Protein AF-A0A821IYL9-F1 (afdb_monomer)

Structure (mmCIF, N/CA/C/O backbone):
data_AF-A0A821IYL9-F1
#
_entry.id   AF-A0A821IYL9-F1
#
loop_
_atom_site.group_PDB
_atom_site.id
_atom_site.type_symbol
_atom_site.label_atom_id
_atom_site.label_alt_id
_atom_site.label_comp_id
_atom_site.label_asym_id
_atom_site.label_entity_id
_atom_site.label_seq_id
_atom_site.pdbx_PDB_ins_code
_atom_site.Cartn_x
_atom_site.Cartn_y
_atom_site.Cartn_z
_atom_site.occupancy
_atom_site.B_iso_or_equiv
_atom_site.auth_seq_id
_atom_site.auth_comp_id
_atom_site.auth_asym_id
_atom_site.auth_atom_id
_atom_site.pdbx_PDB_model_num
ATOM 1 N N . ILE A 1 1 ? 12.018 7.373 -19.860 1.00 81.75 1 ILE A N 1
ATOM 2 C CA . ILE A 1 1 ? 11.315 6.307 -20.616 1.00 81.75 1 ILE A CA 1
ATOM 3 C C . ILE A 1 1 ? 12.369 5.269 -20.957 1.00 81.75 1 ILE A C 1
ATOM 5 O O . ILE A 1 1 ? 13.463 5.666 -21.332 1.00 81.75 1 ILE A O 1
ATOM 9 N N . TYR A 1 2 ? 12.070 3.994 -20.755 1.00 90.81 2 TYR A N 1
ATOM 10 C CA . TYR A 1 2 ? 12.995 2.873 -20.903 1.00 90.81 2 TYR A CA 1
ATOM 11 C C . TYR A 1 2 ? 12.570 2.035 -22.106 1.00 90.81 2 TYR A C 1
ATOM 13 O O . TYR A 1 2 ? 11.374 1.899 -22.362 1.00 90.81 2 TYR A O 1
ATOM 21 N N . SER A 1 3 ? 13.509 1.471 -22.853 1.00 92.81 3 SER A N 1
ATOM 22 C CA . SER A 1 3 ? 13.198 0.446 -23.853 1.00 92.81 3 SER A CA 1
ATOM 23 C C . SER A 1 3 ? 12.795 -0.853 -23.146 1.00 92.81 3 SER A C 1
ATOM 25 O O . SER A 1 3 ? 13.328 -1.165 -22.081 1.00 92.81 3 SER A O 1
ATOM 27 N N . THR A 1 4 ? 11.870 -1.637 -23.707 1.00 92.50 4 THR A N 1
ATOM 28 C CA . THR A 1 4 ? 11.360 -2.869 -23.057 1.00 92.50 4 THR A CA 1
ATOM 29 C C . THR A 1 4 ? 12.390 -3.982 -22.860 1.00 92.50 4 THR A C 1
ATOM 31 O O . THR A 1 4 ? 12.108 -4.927 -22.133 1.00 92.50 4 THR A O 1
ATOM 34 N N . ASN A 1 5 ? 13.586 -3.870 -23.442 1.00 92.44 5 ASN A N 1
ATOM 35 C CA . ASN A 1 5 ? 14.722 -4.757 -23.168 1.00 92.44 5 ASN A CA 1
ATOM 36 C C . ASN A 1 5 ? 15.575 -4.322 -21.958 1.00 92.44 5 ASN A C 1
ATOM 38 O O . ASN A 1 5 ? 16.575 -4.971 -21.664 1.00 92.44 5 ASN A O 1
ATOM 42 N N . SER A 1 6 ? 15.226 -3.226 -21.279 1.00 91.00 6 SER A N 1
ATOM 43 C CA . SER A 1 6 ? 15.941 -2.774 -20.080 1.00 91.00 6 SER A CA 1
ATOM 44 C C . SER A 1 6 ? 15.751 -3.754 -18.918 1.00 91.00 6 SER A C 1
ATOM 46 O O . SER A 1 6 ? 14.647 -4.254 -18.702 1.00 91.00 6 SER A O 1
ATOM 48 N N . ASP A 1 7 ? 16.795 -3.954 -18.109 1.00 91.31 7 ASP A N 1
ATOM 49 C CA . ASP A 1 7 ? 16.697 -4.688 -16.844 1.00 91.31 7 ASP A CA 1
ATOM 50 C C . ASP A 1 7 ? 15.727 -3.969 -15.893 1.00 91.31 7 ASP A C 1
ATOM 52 O O . ASP A 1 7 ? 16.013 -2.878 -15.390 1.00 91.31 7 ASP A O 1
ATOM 56 N N . LEU A 1 8 ? 14.549 -4.558 -15.672 1.00 87.00 8 LEU A N 1
ATOM 57 C CA . LEU A 1 8 ? 13.476 -3.936 -14.895 1.00 87.00 8 LEU A CA 1
ATOM 58 C C . LEU A 1 8 ? 13.906 -3.617 -13.448 1.00 87.00 8 LEU A C 1
ATOM 60 O O . LEU A 1 8 ? 13.570 -2.531 -12.956 1.00 87.00 8 LEU A O 1
ATOM 64 N N . PRO A 1 9 ? 14.681 -4.485 -12.763 1.00 86.06 9 PRO A N 1
ATOM 65 C CA . PRO A 1 9 ? 15.300 -4.143 -11.498 1.00 86.06 9 PRO A CA 1
ATOM 66 C C . PRO A 1 9 ? 16.113 -2.844 -11.512 1.00 86.06 9 PRO A C 1
ATOM 68 O O . PRO A 1 9 ? 15.794 -1.922 -10.754 1.00 86.06 9 PRO A O 1
ATOM 71 N N . SER A 1 10 ? 17.110 -2.739 -12.384 1.00 87.94 10 SER A N 1
ATOM 72 C CA . SER A 1 10 ? 17.984 -1.566 -12.485 1.00 87.94 10 SER A CA 1
ATOM 73 C C . SER A 1 10 ? 17.216 -0.328 -12.937 1.00 87.94 10 SER A C 1
ATOM 75 O O . SER A 1 10 ? 17.359 0.737 -12.336 1.00 87.94 10 SER A O 1
ATOM 77 N N . ALA A 1 11 ? 16.321 -0.476 -13.919 1.00 86.44 11 ALA A N 1
ATOM 78 C CA . ALA A 1 11 ? 15.472 0.603 -14.414 1.00 86.44 11 ALA A CA 1
ATOM 79 C C . ALA A 1 11 ? 14.592 1.195 -13.302 1.00 86.44 11 ALA A C 1
ATOM 81 O O . ALA A 1 11 ? 14.407 2.407 -13.243 1.00 86.44 11 ALA A O 1
ATOM 82 N N . SER A 1 12 ? 14.080 0.367 -12.389 1.00 81.50 12 SER A N 1
ATOM 83 C CA . SER A 1 12 ? 13.227 0.843 -11.294 1.00 81.50 12 SER A CA 1
ATOM 84 C C . SER A 1 12 ? 13.997 1.589 -10.197 1.00 81.50 12 SER A C 1
ATOM 86 O O . SER A 1 12 ? 13.483 2.558 -9.637 1.00 81.50 12 SER A O 1
ATOM 88 N N . VAL A 1 13 ? 15.245 1.187 -9.922 1.00 83.56 13 VAL A N 1
ATOM 89 C CA . VAL A 1 13 ? 16.132 1.930 -9.017 1.00 83.56 13 VAL A CA 1
ATOM 90 C C . VAL A 1 13 ? 16.524 3.242 -9.683 1.00 83.56 13 VAL A C 1
ATOM 92 O O . VAL A 1 13 ? 16.360 4.294 -9.076 1.00 83.56 13 VAL A O 1
ATOM 95 N N . HIS A 1 14 ? 16.913 3.205 -10.961 1.00 86.06 14 HIS A N 1
ATOM 96 C CA . HIS A 1 14 ? 17.190 4.397 -11.762 1.00 86.06 14 HIS A CA 1
ATOM 97 C C . HIS A 1 14 ? 16.003 5.372 -11.770 1.00 86.06 14 HIS A C 1
ATOM 99 O O . HIS A 1 14 ? 16.190 6.580 -11.645 1.00 86.06 14 HIS A O 1
ATOM 105 N N . ALA A 1 15 ? 14.771 4.877 -11.896 1.00 78.12 15 ALA A N 1
ATOM 106 C CA . ALA A 1 15 ? 13.558 5.694 -11.861 1.00 78.12 15 ALA A CA 1
ATOM 107 C C . ALA A 1 15 ? 13.211 6.231 -10.462 1.00 78.12 15 ALA A C 1
ATOM 109 O O . ALA A 1 15 ? 12.313 7.060 -10.336 1.00 78.12 15 ALA A O 1
ATOM 110 N N . GLY A 1 16 ? 13.884 5.749 -9.413 1.00 72.50 16 GLY A N 1
ATOM 111 C CA . GLY A 1 16 ? 13.638 6.145 -8.028 1.00 72.50 16 GLY A CA 1
ATOM 112 C C . GLY A 1 16 ? 12.360 5.558 -7.432 1.00 72.50 16 GLY A C 1
ATOM 113 O O . GLY A 1 16 ? 11.936 5.991 -6.364 1.00 72.50 16 GLY A O 1
ATOM 114 N N . VAL A 1 17 ? 11.733 4.570 -8.085 1.00 70.62 17 VAL A N 1
ATOM 115 C CA . VAL A 1 17 ? 10.507 3.941 -7.556 1.00 70.62 17 VAL A CA 1
ATOM 116 C C . VAL A 1 17 ? 10.793 2.948 -6.428 1.00 70.62 17 VAL A C 1
ATOM 118 O O . VAL A 1 17 ? 9.874 2.554 -5.711 1.00 70.62 17 VAL A O 1
ATOM 121 N N . ARG A 1 18 ? 12.060 2.558 -6.245 1.00 72.94 18 ARG A N 1
ATOM 122 C CA . ARG A 1 18 ? 12.544 1.794 -5.088 1.00 72.94 18 ARG A CA 1
ATOM 123 C C . ARG A 1 18 ? 14.034 2.036 -4.836 1.00 72.94 18 ARG A C 1
ATOM 125 O O . ARG A 1 18 ? 14.763 2.407 -5.754 1.00 72.94 18 ARG A O 1
ATOM 132 N N . ALA A 1 19 ? 14.496 1.762 -3.617 1.00 69.56 19 ALA A N 1
ATOM 133 C CA . ALA A 1 19 ? 15.916 1.823 -3.270 1.00 69.56 19 ALA A CA 1
ATOM 134 C C . ALA A 1 19 ? 16.704 0.592 -3.768 1.00 69.56 19 ALA A C 1
ATOM 136 O O . ALA A 1 19 ? 16.145 -0.482 -4.017 1.00 69.56 19 ALA A O 1
ATOM 137 N N . LYS A 1 20 ? 18.033 0.723 -3.880 1.00 71.31 20 LYS A N 1
ATOM 138 C CA . LYS A 1 20 ? 18.930 -0.399 -4.200 1.00 71.31 20 LYS A CA 1
ATOM 139 C C . LYS A 1 20 ? 18.833 -1.481 -3.115 1.00 71.31 20 LYS A C 1
ATOM 141 O O . LYS A 1 20 ? 18.906 -1.175 -1.931 1.00 71.31 20 LYS A O 1
ATOM 146 N N . GLY A 1 21 ? 18.667 -2.740 -3.526 1.00 69.31 21 GLY A N 1
ATOM 147 C CA . GLY A 1 21 ? 18.501 -3.885 -2.617 1.00 69.31 21 GLY A CA 1
ATOM 148 C C . GLY A 1 21 ? 17.095 -4.047 -2.024 1.00 69.31 21 GLY A C 1
ATOM 149 O O . GLY A 1 21 ? 16.863 -4.988 -1.274 1.00 69.31 21 GLY A O 1
ATOM 150 N N . GLN A 1 22 ? 16.146 -3.168 -2.365 1.00 61.06 22 GLN A N 1
ATOM 151 C CA . GLN A 1 22 ? 14.763 -3.271 -1.908 1.00 61.06 22 GLN A CA 1
ATOM 152 C C . GLN A 1 22 ? 13.919 -4.111 -2.879 1.00 61.06 22 GLN A C 1
ATOM 154 O O . GLN A 1 22 ? 13.859 -3.809 -4.074 1.00 61.06 22 GLN A O 1
ATOM 159 N N . THR A 1 23 ? 13.192 -5.101 -2.357 1.00 66.38 23 THR A N 1
ATOM 160 C CA . THR A 1 23 ? 12.079 -5.738 -3.077 1.00 66.38 23 THR A CA 1
ATOM 161 C C . THR A 1 23 ? 10.868 -4.808 -3.047 1.00 66.38 23 THR A C 1
ATOM 163 O O . THR A 1 23 ? 10.428 -4.382 -1.977 1.00 66.38 23 THR A O 1
ATOM 166 N N . ALA A 1 24 ? 10.326 -4.476 -4.217 1.00 61.38 24 ALA A N 1
ATOM 167 C CA . ALA A 1 24 ? 9.139 -3.640 -4.341 1.00 61.38 24 ALA A CA 1
ATOM 168 C C . ALA A 1 24 ? 8.286 -4.090 -5.528 1.00 61.38 24 ALA A C 1
ATOM 170 O O . ALA A 1 24 ? 8.812 -4.512 -6.558 1.00 61.38 24 ALA A O 1
ATOM 171 N N . ILE A 1 25 ? 6.969 -3.937 -5.395 1.00 68.75 25 ILE A N 1
ATOM 172 C CA . ILE A 1 25 ? 6.061 -3.976 -6.541 1.00 68.75 25 ILE A CA 1
ATOM 173 C C . ILE A 1 25 ? 6.351 -2.730 -7.388 1.00 68.75 25 ILE A C 1
ATOM 175 O O . ILE A 1 25 ? 6.539 -1.640 -6.850 1.00 68.75 25 ILE A O 1
ATOM 179 N N . VAL A 1 26 ? 6.404 -2.881 -8.708 1.00 66.94 26 VAL A N 1
ATOM 180 C CA . VAL A 1 26 ? 6.550 -1.763 -9.647 1.00 66.94 26 VAL A CA 1
ATOM 181 C C . VAL A 1 26 ? 5.403 -1.805 -10.642 1.00 66.94 26 VAL A C 1
ATOM 183 O O . VAL A 1 26 ? 5.024 -2.877 -11.107 1.00 66.94 26 VAL A O 1
ATOM 186 N N . ILE A 1 27 ? 4.838 -0.642 -10.960 1.00 67.38 27 ILE A N 1
ATOM 187 C CA . ILE A 1 27 ? 3.816 -0.516 -11.998 1.00 67.38 27 ILE A CA 1
ATOM 188 C C . ILE A 1 27 ? 4.461 0.137 -13.211 1.00 67.38 27 ILE A C 1
ATOM 190 O O . ILE A 1 27 ? 5.064 1.209 -13.108 1.00 67.38 27 ILE A O 1
ATOM 194 N N . VAL A 1 28 ? 4.325 -0.520 -14.356 1.00 78.75 28 VAL A N 1
ATOM 195 C C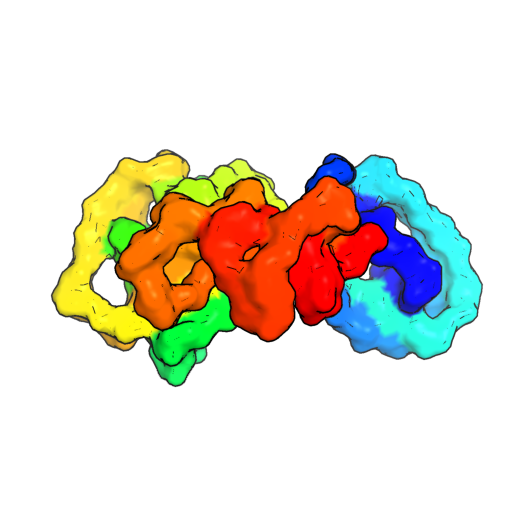A . VAL A 1 28 ? 4.841 -0.041 -15.635 1.00 78.75 28 VAL A CA 1
ATOM 196 C C . VAL A 1 28 ? 3.692 0.208 -16.598 1.00 78.75 28 VAL A C 1
ATOM 198 O O . VAL A 1 28 ? 2.774 -0.604 -16.705 1.00 78.75 28 VAL A O 1
ATOM 201 N N . THR A 1 29 ? 3.761 1.322 -17.317 1.00 75.56 29 THR A N 1
ATOM 202 C CA . THR A 1 29 ? 2.919 1.559 -18.490 1.00 75.56 29 THR A CA 1
ATOM 203 C C . THR A 1 29 ? 3.738 1.206 -19.718 1.00 75.56 29 THR A C 1
ATOM 205 O O . THR A 1 29 ? 4.814 1.773 -19.918 1.00 75.56 29 THR A O 1
ATOM 208 N N . ILE A 1 30 ? 3.238 0.280 -20.537 1.00 87.19 30 ILE A N 1
ATOM 209 C CA . ILE A 1 30 ? 3.840 -0.039 -21.834 1.00 87.19 30 ILE A CA 1
ATOM 210 C C . ILE A 1 30 ? 3.432 1.036 -22.844 1.00 87.19 30 ILE A C 1
ATOM 212 O O . ILE A 1 30 ? 2.267 1.421 -22.923 1.00 87.19 30 ILE A O 1
ATOM 216 N N . LEU A 1 31 ? 4.409 1.538 -23.591 1.00 84.75 31 LEU A N 1
ATOM 217 C CA . LEU A 1 31 ? 4.294 2.640 -24.542 1.00 84.75 31 LEU A CA 1
ATOM 218 C C . LEU A 1 31 ? 4.841 2.214 -25.910 1.00 84.75 31 LEU A C 1
ATOM 220 O O . LEU A 1 31 ? 5.570 1.226 -26.028 1.00 84.75 31 LEU A O 1
ATOM 224 N N . ALA A 1 32 ? 4.554 3.008 -26.941 1.00 91.88 32 ALA A N 1
ATOM 225 C CA . ALA A 1 32 ? 5.204 2.860 -28.239 1.00 91.88 32 ALA A CA 1
ATOM 226 C C . ALA A 1 32 ? 6.737 3.000 -28.129 1.00 91.88 32 ALA A C 1
ATOM 228 O O . ALA A 1 32 ? 7.274 3.661 -27.229 1.00 91.88 32 ALA A O 1
ATOM 229 N N . GLY A 1 33 ? 7.445 2.347 -29.046 1.00 93.44 33 GLY A N 1
ATOM 230 C CA . GLY A 1 33 ? 8.890 2.465 -29.202 1.00 93.44 33 GLY A CA 1
ATOM 231 C C . GLY A 1 33 ? 9.357 3.881 -29.549 1.00 93.44 33 GLY A C 1
ATOM 232 O O . GLY A 1 33 ? 8.583 4.682 -30.074 1.00 93.44 33 GLY A O 1
ATOM 233 N N . GLN A 1 34 ? 10.619 4.197 -29.253 1.00 92.50 34 GLN A N 1
ATOM 234 C CA . GLN A 1 34 ? 11.259 5.447 -29.677 1.00 92.50 34 GLN A CA 1
ATOM 235 C C . GLN A 1 34 ? 12.365 5.174 -30.694 1.00 92.50 34 GLN A C 1
ATOM 237 O O . GLN A 1 34 ? 12.962 4.100 -30.695 1.00 92.50 34 GLN A O 1
ATOM 242 N N . SER A 1 35 ? 12.669 6.169 -31.534 1.00 94.38 35 SER A N 1
ATOM 243 C CA . SER A 1 35 ? 13.778 6.116 -32.497 1.00 94.38 35 SER A CA 1
ATOM 244 C C . SER A 1 35 ? 15.158 6.172 -31.831 1.00 94.38 35 SER A C 1
ATOM 246 O O . SER A 1 35 ? 16.152 5.796 -32.449 1.00 94.38 35 SER A O 1
ATOM 248 N N . SER A 1 36 ? 15.221 6.654 -30.589 1.00 93.81 36 SER A N 1
ATOM 249 C CA . SER A 1 36 ? 16.431 6.734 -29.771 1.00 93.81 36 SER A CA 1
ATOM 250 C C . SER A 1 36 ? 16.082 6.915 -28.293 1.00 93.81 36 SER A C 1
ATOM 252 O O . SER A 1 36 ? 15.091 7.569 -27.969 1.00 93.81 36 SER A O 1
ATOM 254 N N . TYR A 1 37 ? 16.944 6.425 -27.408 1.00 93.81 37 TYR A N 1
ATOM 255 C CA . TYR A 1 37 ? 16.872 6.581 -25.957 1.00 93.81 37 TYR A CA 1
ATOM 256 C C . TYR A 1 37 ? 18.163 7.234 -25.457 1.00 93.81 37 TYR A C 1
ATOM 258 O O . TYR A 1 37 ? 19.261 6.853 -25.865 1.00 93.81 37 TYR A O 1
ATOM 266 N N . LEU A 1 38 ? 18.036 8.225 -24.575 1.00 91.19 38 LEU A N 1
ATOM 267 C CA . LEU A 1 38 ? 19.172 8.945 -23.995 1.00 91.19 38 LEU A CA 1
ATOM 268 C C . LEU A 1 38 ? 19.694 8.238 -22.738 1.00 91.19 38 LEU A C 1
ATOM 270 O O . LEU A 1 38 ? 18.909 7.700 -21.960 1.00 91.19 38 LEU A O 1
ATOM 274 N N . SER A 1 39 ? 21.006 8.310 -22.519 1.00 90.56 39 SER A N 1
ATOM 275 C CA . SER A 1 39 ? 21.656 7.918 -21.265 1.00 90.56 39 SER A CA 1
ATOM 276 C C . SER A 1 39 ? 21.555 9.014 -20.210 1.00 90.56 39 SER A C 1
ATOM 278 O O . SER A 1 39 ? 21.638 10.205 -20.514 1.00 90.56 39 SER A O 1
ATOM 280 N N . THR A 1 40 ? 21.461 8.609 -18.951 1.00 91.25 40 THR A N 1
ATOM 281 C CA . THR A 1 40 ? 21.523 9.483 -17.775 1.00 91.25 40 THR A CA 1
ATOM 282 C C . THR A 1 40 ? 21.911 8.661 -16.543 1.00 91.25 40 THR A C 1
ATOM 284 O O . THR A 1 40 ? 21.772 7.439 -16.539 1.00 91.25 40 THR A O 1
ATOM 287 N N . THR A 1 41 ? 22.398 9.329 -15.499 1.00 90.19 41 THR A N 1
ATOM 288 C CA . THR A 1 41 ? 22.641 8.722 -14.190 1.00 90.19 41 THR A CA 1
ATOM 289 C C . THR A 1 41 ? 21.636 9.283 -13.199 1.00 90.19 41 THR A C 1
ATOM 291 O O . THR A 1 41 ? 21.669 10.473 -12.883 1.00 90.19 41 THR A O 1
ATOM 294 N N . LEU A 1 42 ? 20.752 8.427 -12.687 1.00 72.94 42 LEU A N 1
ATOM 295 C CA . LEU A 1 42 ? 19.779 8.774 -11.650 1.00 72.94 42 LEU A CA 1
ATOM 296 C C . LEU A 1 42 ? 19.812 7.730 -10.537 1.00 72.94 42 LEU A C 1
ATOM 298 O O . LEU A 1 42 ? 19.971 6.539 -10.791 1.00 72.94 42 LEU A O 1
ATOM 302 N N . ASN A 1 43 ? 19.638 8.177 -9.290 1.00 76.06 43 ASN A N 1
ATOM 303 C CA . ASN A 1 43 ? 19.527 7.301 -8.116 1.00 76.06 43 ASN A CA 1
ATOM 304 C C . ASN A 1 43 ? 20.676 6.273 -7.987 1.00 76.06 43 ASN A C 1
ATOM 306 O O . ASN A 1 43 ? 20.478 5.154 -7.514 1.00 76.06 43 ASN A O 1
ATOM 310 N N . GLY A 1 44 ? 21.885 6.649 -8.423 1.00 78.19 44 GLY A N 1
ATOM 311 C CA . GLY A 1 44 ? 23.075 5.793 -8.371 1.00 78.19 44 GLY A CA 1
ATOM 312 C C . GLY A 1 44 ? 23.098 4.651 -9.393 1.00 78.19 44 GLY A C 1
ATOM 313 O O . GLY A 1 44 ? 23.879 3.716 -9.225 1.00 78.19 44 GLY A O 1
ATOM 314 N N . VAL A 1 45 ? 22.250 4.706 -10.425 1.00 86.06 45 VAL A N 1
ATOM 315 C CA . VAL A 1 45 ? 22.245 3.776 -11.561 1.00 86.06 45 VAL A CA 1
ATOM 316 C C . VAL A 1 45 ? 22.481 4.566 -12.843 1.00 86.06 45 VAL A C 1
ATOM 318 O O . VAL A 1 45 ? 21.811 5.569 -13.088 1.00 86.06 45 VAL A O 1
ATOM 321 N N . GLU A 1 46 ? 23.423 4.108 -13.660 1.00 92.19 46 GLU A N 1
ATOM 322 C CA . GLU A 1 46 ? 23.693 4.668 -14.985 1.00 92.19 46 GLU A CA 1
ATOM 323 C C . GLU A 1 46 ? 22.860 3.925 -16.033 1.00 92.19 46 GLU A C 1
ATOM 325 O O . GLU A 1 46 ? 22.810 2.694 -16.045 1.00 92.19 46 GLU A O 1
ATOM 330 N N . SER A 1 47 ? 22.186 4.666 -16.907 1.00 90.44 47 SER A N 1
ATOM 331 C CA . SER A 1 47 ? 21.543 4.122 -18.105 1.00 90.44 47 SER A CA 1
ATOM 332 C C . SER A 1 47 ? 22.408 4.382 -19.334 1.00 90.44 47 SER A C 1
ATOM 334 O O . SER A 1 47 ? 23.101 5.394 -19.420 1.00 90.44 47 SER A O 1
ATOM 336 N N . SER A 1 48 ? 22.355 3.478 -20.308 1.00 92.81 48 SER A N 1
ATOM 337 C CA . SER A 1 48 ? 23.039 3.638 -21.593 1.00 92.81 48 SER A CA 1
ATOM 338 C C . SER A 1 48 ? 22.096 4.212 -22.644 1.00 92.81 48 SER A C 1
ATOM 340 O O . SER A 1 48 ? 20.888 3.976 -22.606 1.00 92.81 48 SER A O 1
ATOM 342 N N . SER A 1 49 ? 22.653 4.953 -23.600 1.00 92.81 49 SER A N 1
ATOM 343 C CA . SER A 1 49 ? 21.899 5.364 -24.775 1.00 92.81 49 SER A CA 1
ATOM 344 C C . SER A 1 49 ? 21.605 4.140 -25.636 1.00 92.81 49 SER A C 1
ATOM 346 O O . SER A 1 49 ? 22.365 3.168 -25.656 1.00 92.81 49 SER A O 1
ATOM 348 N N . PHE A 1 50 ? 20.477 4.169 -26.336 1.00 91.38 50 PHE A N 1
ATOM 349 C CA . PHE A 1 50 ? 20.049 3.053 -27.167 1.00 91.38 50 PHE A CA 1
ATOM 350 C C . PHE A 1 50 ? 19.382 3.555 -28.444 1.00 91.38 50 PHE A C 1
ATOM 352 O O . PHE A 1 50 ? 18.789 4.634 -28.463 1.00 91.38 50 PHE A O 1
ATOM 359 N N . GLY A 1 51 ? 19.519 2.791 -29.526 1.00 91.81 51 GLY A N 1
ATOM 360 C CA . GLY A 1 51 ? 18.926 3.122 -30.820 1.00 91.81 51 GLY A CA 1
ATOM 361 C C . GLY A 1 51 ? 17.415 2.888 -30.856 1.00 91.81 51 GLY A C 1
ATOM 362 O O . GLY A 1 51 ? 16.752 2.777 -29.826 1.00 91.81 51 GLY A O 1
ATOM 363 N N . SER A 1 52 ? 16.875 2.795 -32.069 1.00 95.06 52 SER A N 1
ATOM 364 C CA . SER A 1 52 ? 15.452 2.534 -32.280 1.00 95.06 52 SER A CA 1
ATOM 365 C C . SER A 1 52 ? 15.023 1.201 -31.664 1.00 95.06 52 SER A C 1
ATOM 367 O O . SER A 1 52 ? 15.707 0.188 -31.826 1.00 95.06 52 SER A O 1
ATOM 369 N N . TRP A 1 53 ? 13.877 1.191 -30.985 1.00 95.94 53 TRP A N 1
ATOM 370 C CA . TRP A 1 53 ? 13.285 -0.025 -30.429 1.00 95.94 53 TRP A CA 1
ATOM 371 C C . TRP A 1 53 ? 11.767 -0.027 -30.598 1.00 95.94 53 TRP A C 1
ATOM 373 O O . TRP A 1 53 ? 11.154 1.023 -30.766 1.00 95.94 53 TRP A O 1
ATOM 383 N N . THR A 1 54 ? 11.147 -1.206 -30.574 1.00 95.81 54 THR A N 1
ATOM 384 C CA . THR A 1 54 ? 9.740 -1.396 -30.973 1.00 95.81 54 THR A CA 1
ATOM 385 C C . THR A 1 54 ? 8.726 -1.051 -29.883 1.00 95.81 54 THR A C 1
ATOM 387 O O . THR A 1 54 ? 7.588 -0.705 -30.196 1.00 95.81 54 THR A O 1
ATOM 390 N N . ALA A 1 55 ? 9.121 -1.102 -28.609 1.00 92.88 55 ALA A N 1
ATOM 391 C CA . ALA A 1 55 ? 8.254 -0.782 -27.479 1.00 92.88 55 ALA A CA 1
ATOM 392 C C . ALA A 1 55 ? 9.033 -0.135 -26.332 1.00 92.88 55 ALA A C 1
ATOM 394 O O . ALA A 1 55 ? 10.192 -0.453 -26.074 1.00 92.88 55 ALA A O 1
ATOM 395 N N . SER A 1 56 ? 8.383 0.749 -25.592 1.00 94.56 56 SER A N 1
ATOM 396 C CA . SER A 1 56 ? 8.972 1.369 -24.408 1.00 94.56 56 SER A CA 1
ATOM 397 C C . SER A 1 56 ? 8.143 1.052 -23.175 1.00 94.56 56 SER A C 1
ATOM 399 O O . SER A 1 56 ? 7.012 0.582 -23.265 1.00 94.56 56 SER A O 1
ATOM 401 N N . PHE A 1 57 ? 8.674 1.371 -22.008 1.00 89.69 57 PHE A N 1
ATOM 402 C CA . PHE A 1 57 ? 7.882 1.504 -20.804 1.00 89.69 57 PHE A CA 1
ATOM 403 C C . PHE A 1 57 ? 8.319 2.727 -20.009 1.00 89.69 57 PHE A C 1
ATOM 405 O O . PHE A 1 57 ? 9.453 3.209 -20.093 1.00 89.69 57 PHE A O 1
ATOM 412 N N . CYS A 1 58 ? 7.409 3.253 -19.211 1.00 82.88 58 CYS A N 1
ATOM 413 C CA . CYS A 1 58 ? 7.763 4.126 -18.107 1.00 82.88 58 CYS A CA 1
ATOM 414 C C . CYS A 1 58 ? 7.248 3.502 -16.819 1.00 82.88 58 CYS A C 1
ATOM 416 O O . CYS A 1 58 ? 6.260 2.766 -16.817 1.00 82.88 58 CYS A O 1
ATOM 418 N N . PHE A 1 59 ? 7.921 3.799 -15.713 1.00 77.69 59 PHE A N 1
ATOM 419 C CA . PHE A 1 59 ? 7.285 3.591 -14.426 1.00 77.69 59 PHE A CA 1
ATOM 420 C C . PHE A 1 59 ? 6.167 4.612 -14.320 1.00 77.69 59 PHE A C 1
ATOM 422 O O . PHE A 1 59 ? 6.400 5.811 -14.501 1.00 77.69 59 PHE A O 1
ATOM 429 N N . GLY A 1 60 ? 4.951 4.125 -14.092 1.00 56.28 60 GLY A N 1
ATOM 430 C CA . GLY A 1 60 ? 3.833 5.014 -13.855 1.00 56.28 60 GLY A CA 1
ATOM 431 C C . GLY A 1 60 ? 4.130 5.831 -12.604 1.00 56.28 60 GLY A C 1
ATOM 432 O O . GLY A 1 60 ? 4.390 5.269 -11.539 1.00 56.28 60 GLY A O 1
ATOM 433 N N . THR A 1 61 ? 4.061 7.156 -12.703 1.00 48.28 61 THR A N 1
ATOM 434 C CA . THR A 1 61 ? 3.694 7.934 -11.529 1.00 48.28 61 THR A CA 1
ATOM 435 C C . THR A 1 61 ? 2.234 7.596 -11.285 1.00 48.28 61 THR A C 1
ATOM 437 O O . THR A 1 61 ? 1.346 8.018 -12.022 1.00 48.28 61 THR A O 1
ATOM 440 N N . LEU A 1 62 ? 1.959 6.766 -10.278 1.00 52.28 62 LEU A N 1
ATOM 441 C CA . LEU A 1 62 ? 0.620 6.767 -9.714 1.00 52.28 62 LEU A CA 1
ATOM 442 C C . LEU A 1 62 ? 0.420 8.202 -9.234 1.00 52.28 62 LEU A C 1
ATOM 444 O O . LEU A 1 62 ? 1.041 8.614 -8.254 1.00 52.28 62 LEU A O 1
ATOM 448 N N . SER A 1 63 ? -0.378 8.994 -9.951 1.00 54.06 63 SER A N 1
ATOM 449 C CA . SER A 1 63 ? -0.966 10.188 -9.364 1.00 54.06 63 SER A CA 1
ATOM 450 C C . SER A 1 63 ? -1.873 9.670 -8.260 1.00 54.06 63 SER A C 1
ATOM 452 O O . SER A 1 63 ? -3.038 9.335 -8.483 1.00 54.06 63 SER A O 1
ATOM 454 N N . SER A 1 64 ? -1.287 9.456 -7.091 1.00 75.81 64 SER A N 1
ATOM 455 C CA . SER A 1 64 ? -2.029 8.959 -5.958 1.00 75.81 64 SER A CA 1
ATOM 456 C C . SER A 1 64 ? -3.021 10.045 -5.575 1.00 75.81 64 SER A C 1
ATOM 458 O O . SER A 1 64 ? -2.642 11.218 -5.475 1.00 75.81 64 SER A O 1
ATOM 460 N N . PRO A 1 65 ? -4.303 9.695 -5.433 1.00 88.38 65 PRO A N 1
ATOM 461 C CA . PRO A 1 65 ? -5.317 10.695 -5.193 1.00 88.38 65 PRO A CA 1
ATOM 462 C C . PRO A 1 65 ? -5.063 11.337 -3.827 1.00 88.38 65 PRO A C 1
ATOM 464 O O . PRO A 1 65 ? -4.532 10.705 -2.910 1.00 88.38 65 PRO A O 1
ATOM 467 N N . THR A 1 66 ? -5.451 12.601 -3.671 1.00 92.00 66 THR A N 1
AT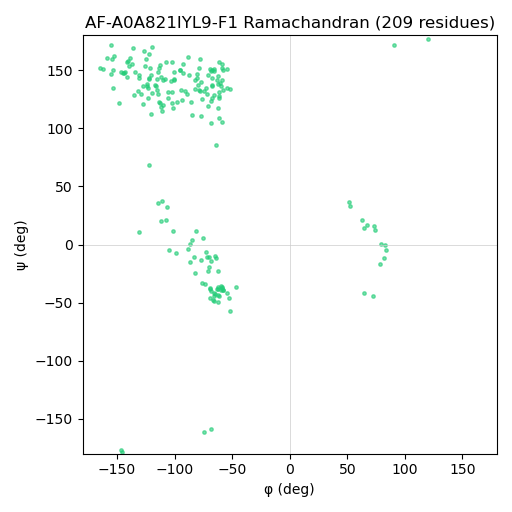OM 468 C CA . THR A 1 66 ? -5.313 13.288 -2.380 1.00 92.00 66 THR A CA 1
ATOM 469 C C . THR A 1 66 ? -6.091 12.566 -1.281 1.00 92.00 66 THR A C 1
ATOM 471 O O . THR A 1 66 ? -5.630 12.514 -0.146 1.00 92.00 66 THR A O 1
ATOM 474 N N . ASN A 1 67 ? -7.249 11.997 -1.619 1.00 95.00 67 ASN A N 1
ATOM 475 C CA . ASN A 1 67 ? -8.107 11.212 -0.737 1.00 95.00 67 ASN A CA 1
ATOM 476 C C . ASN A 1 67 ? -8.803 10.090 -1.533 1.00 95.00 67 ASN A C 1
ATOM 478 O O . ASN A 1 67 ? -8.581 9.944 -2.733 1.00 95.00 67 ASN A O 1
ATOM 482 N N . LEU A 1 68 ? -9.647 9.291 -0.886 1.00 96.12 68 LEU A N 1
ATOM 483 C CA . LEU A 1 68 ? -10.297 8.116 -1.475 1.00 96.12 68 LEU A CA 1
ATOM 484 C C . LEU A 1 68 ? -11.814 8.270 -1.655 1.00 96.12 68 LEU A C 1
ATOM 486 O O . LEU A 1 68 ? -12.515 7.278 -1.844 1.00 96.12 68 LEU A O 1
ATOM 490 N N . THR A 1 69 ? -12.338 9.499 -1.672 1.00 96.38 69 THR A N 1
ATOM 491 C CA . THR A 1 69 ? -13.785 9.751 -1.824 1.00 96.38 69 THR A CA 1
ATOM 492 C C . THR A 1 69 ? -14.358 9.144 -3.112 1.00 96.38 69 THR A C 1
ATOM 494 O O . THR A 1 69 ? -15.444 8.565 -3.092 1.00 96.38 69 THR A O 1
ATOM 497 N N . SER A 1 70 ? -13.624 9.199 -4.230 1.00 92.19 70 SER A N 1
ATOM 498 C CA . SER A 1 70 ? -14.047 8.595 -5.507 1.00 92.19 70 SER A CA 1
ATOM 499 C C . SER A 1 70 ? -14.037 7.060 -5.503 1.00 92.19 70 SER A C 1
ATOM 501 O O . SER A 1 70 ? -14.573 6.433 -6.415 1.00 92.19 70 SER A O 1
ATOM 503 N N . TYR A 1 71 ? -13.463 6.439 -4.470 1.00 92.31 71 TYR A N 1
ATOM 504 C CA . TYR A 1 71 ? -13.361 4.989 -4.328 1.00 92.31 71 TYR A CA 1
ATOM 505 C C . TYR A 1 71 ? -14.446 4.408 -3.417 1.00 92.31 71 TYR A C 1
ATOM 507 O O . TYR A 1 71 ? -14.582 3.191 -3.364 1.00 92.31 71 TYR A O 1
ATOM 515 N N . ARG A 1 72 ? -15.256 5.240 -2.749 1.00 93.06 72 ARG A N 1
ATOM 516 C CA . ARG A 1 72 ? -16.250 4.850 -1.729 1.00 93.06 72 ARG A CA 1
ATOM 517 C C . ARG A 1 72 ? -17.143 3.662 -2.102 1.00 93.06 72 ARG A C 1
ATOM 519 O O . ARG A 1 72 ? -17.440 2.828 -1.256 1.00 93.06 72 ARG A O 1
ATOM 526 N N . ASN A 1 73 ? -17.534 3.552 -3.371 1.00 88.25 73 ASN A N 1
ATOM 527 C CA . ASN A 1 73 ? -18.431 2.496 -3.858 1.00 88.25 73 ASN A CA 1
ATOM 528 C C . ASN A 1 73 ? -17.719 1.159 -4.140 1.00 88.25 73 ASN A C 1
ATOM 530 O O . ASN A 1 73 ? -18.283 0.273 -4.774 1.00 88.25 73 ASN A O 1
ATOM 534 N N . GLN A 1 74 ? -16.468 1.014 -3.707 1.00 87.75 74 GLN A N 1
ATOM 535 C CA . GLN A 1 74 ? -15.609 -0.134 -3.993 1.00 87.75 74 GLN A CA 1
ATOM 536 C C . GLN A 1 74 ? -15.287 -0.914 -2.710 1.00 87.75 74 GLN A C 1
ATOM 538 O O . GLN A 1 74 ? -14.174 -1.405 -2.545 1.00 87.75 74 GLN A O 1
ATOM 543 N N . ILE A 1 75 ? -16.254 -1.002 -1.787 1.00 90.62 75 ILE A N 1
ATOM 544 C CA . ILE A 1 75 ? -16.108 -1.638 -0.467 1.00 90.62 75 ILE A CA 1
ATOM 545 C C . ILE A 1 75 ? -15.531 -3.055 -0.600 1.00 90.62 75 ILE A C 1
ATOM 547 O O . ILE A 1 75 ? -15.960 -3.842 -1.442 1.00 90.62 75 ILE A O 1
ATOM 551 N N . GLY A 1 76 ? -14.540 -3.368 0.235 1.00 82.38 76 GLY A N 1
ATOM 552 C CA . GLY A 1 76 ? -13.819 -4.641 0.251 1.00 82.38 76 GLY A CA 1
ATOM 553 C C . GLY A 1 76 ? -12.702 -4.744 -0.790 1.00 82.38 76 GLY A C 1
ATOM 554 O O . GLY A 1 76 ? -11.873 -5.647 -0.696 1.00 82.38 76 GLY A O 1
ATOM 555 N N . ARG A 1 77 ? -12.626 -3.821 -1.760 1.00 81.38 77 ARG A N 1
ATOM 556 C CA . ARG A 1 77 ? -11.544 -3.812 -2.750 1.00 81.38 77 ARG A CA 1
ATOM 557 C C . ARG A 1 77 ? -10.281 -3.183 -2.177 1.00 81.38 77 ARG A C 1
ATOM 559 O O . ARG A 1 77 ? -10.329 -2.200 -1.431 1.00 81.38 77 ARG A O 1
ATOM 566 N N . MET A 1 78 ? -9.150 -3.748 -2.585 1.00 80.38 78 MET A N 1
ATOM 567 C CA . MET A 1 78 ? -7.821 -3.261 -2.242 1.00 80.38 78 MET A CA 1
ATOM 568 C C . MET A 1 78 ? -7.226 -2.456 -3.399 1.00 80.38 78 MET A C 1
ATOM 570 O O . MET A 1 78 ? -7.390 -2.833 -4.560 1.00 80.38 78 MET A O 1
ATOM 574 N N . PHE A 1 79 ? -6.509 -1.379 -3.080 1.00 82.56 79 PHE A N 1
ATOM 575 C CA . PHE A 1 79 ? -5.795 -0.550 -4.055 1.00 82.56 79 PHE A CA 1
ATOM 576 C C . PHE A 1 79 ? -4.358 -0.310 -3.611 1.00 82.56 79 PHE A C 1
ATOM 578 O O . PHE A 1 79 ? -4.084 -0.173 -2.417 1.00 82.56 79 PHE A O 1
ATOM 585 N N . ALA A 1 80 ? -3.458 -0.233 -4.588 1.00 81.69 80 ALA A N 1
ATOM 586 C CA . ALA A 1 80 ? -2.060 0.104 -4.385 1.00 81.69 80 ALA A CA 1
ATOM 587 C C . ALA A 1 80 ? -1.787 1.537 -4.857 1.00 81.69 80 ALA A C 1
ATOM 589 O O . ALA A 1 80 ? -2.155 1.898 -5.975 1.00 81.69 80 ALA A O 1
ATOM 590 N N . PHE A 1 81 ? -1.119 2.335 -4.024 1.00 83.62 81 PHE A N 1
ATOM 591 C CA . PHE A 1 81 ? -0.761 3.723 -4.332 1.00 83.62 81 PHE A CA 1
ATOM 592 C C . PHE A 1 81 ? 0.713 3.984 -4.024 1.00 83.62 81 PHE A C 1
ATOM 594 O O . PHE A 1 81 ? 1.175 3.640 -2.940 1.00 83.62 81 PHE A O 1
ATOM 601 N N . LEU A 1 82 ? 1.452 4.604 -4.948 1.00 81.06 82 LEU A N 1
ATOM 602 C CA . LEU A 1 82 ? 2.814 5.086 -4.701 1.00 81.06 82 LEU A CA 1
ATOM 603 C C . LEU A 1 82 ? 2.711 6.476 -4.075 1.00 81.06 82 LEU A C 1
ATOM 605 O O . LEU A 1 82 ? 2.282 7.427 -4.730 1.00 81.06 82 LEU A O 1
ATOM 609 N N . LEU A 1 83 ? 3.073 6.590 -2.803 1.00 84.88 83 LEU A N 1
ATOM 610 C CA . LEU A 1 83 ? 2.948 7.826 -2.037 1.00 84.88 83 LEU A CA 1
ATOM 611 C C . LEU A 1 83 ? 4.293 8.253 -1.485 1.00 84.88 83 LEU A C 1
ATOM 613 O O . LEU A 1 83 ? 5.053 7.409 -1.015 1.00 84.88 83 LEU A O 1
ATOM 617 N N . GLN A 1 84 ? 4.525 9.566 -1.472 1.00 87.25 84 GLN A N 1
ATOM 618 C CA . GLN A 1 84 ? 5.513 10.183 -0.601 1.00 87.25 84 GLN A CA 1
ATOM 619 C C . GLN A 1 84 ? 4.839 10.673 0.683 1.00 87.25 84 GLN A C 1
ATOM 621 O O . GLN A 1 84 ? 3.789 11.317 0.638 1.00 87.25 84 GLN A O 1
ATOM 626 N N . GLY A 1 85 ? 5.439 10.375 1.830 1.00 90.38 85 GLY A N 1
ATOM 627 C CA . GLY A 1 85 ? 4.921 10.779 3.133 1.00 90.38 85 GLY A CA 1
ATOM 628 C C . GLY A 1 85 ? 5.119 12.268 3.348 1.00 90.38 85 GLY A C 1
ATOM 629 O O . GLY A 1 85 ? 6.204 12.791 3.109 1.00 90.38 85 GLY A O 1
ATOM 630 N N . VAL A 1 86 ? 4.093 12.954 3.839 1.00 89.38 86 VAL A N 1
ATOM 631 C CA . VAL A 1 86 ? 4.123 14.409 4.036 1.00 89.38 86 VAL A CA 1
ATOM 632 C C . VAL A 1 86 ? 4.011 14.766 5.515 1.00 89.38 86 VAL A C 1
ATOM 634 O O . VAL A 1 86 ? 3.272 14.125 6.263 1.00 89.38 86 VAL A O 1
ATOM 637 N N . LYS A 1 87 ? 4.746 15.801 5.940 1.00 80.31 87 LYS A N 1
ATOM 638 C CA . LYS A 1 87 ? 4.567 16.439 7.253 1.00 80.31 87 LYS A CA 1
ATOM 639 C C . LYS A 1 87 ? 3.412 17.448 7.159 1.00 80.31 87 LYS A C 1
ATOM 641 O O . LYS A 1 87 ? 3.229 18.088 6.130 1.00 80.31 87 LYS A O 1
ATOM 646 N N . SER A 1 88 ? 2.607 17.528 8.214 1.00 69.44 88 SER A N 1
ATOM 647 C CA . SER A 1 88 ? 1.261 18.120 8.219 1.00 69.44 88 SER A CA 1
ATOM 648 C C . SER A 1 88 ? 1.160 19.615 7.859 1.00 69.44 88 SER A C 1
ATOM 650 O O . SER A 1 88 ? 1.753 20.437 8.548 1.00 69.44 88 SER A O 1
ATOM 652 N N . ASN A 1 89 ? 0.272 19.906 6.889 1.00 69.56 89 ASN A N 1
ATOM 653 C CA . ASN A 1 89 ? -0.806 20.928 6.895 1.00 69.56 89 ASN A CA 1
ATOM 654 C C . ASN A 1 89 ? -2.161 20.312 6.434 1.00 69.56 89 ASN A C 1
ATOM 656 O O . ASN A 1 89 ? -3.110 21.026 6.123 1.00 69.56 89 ASN A O 1
ATOM 660 N N . ALA A 1 90 ? -2.243 18.981 6.314 1.00 82.25 90 ALA A N 1
ATOM 661 C CA . ALA A 1 90 ? -3.348 18.276 5.663 1.00 82.25 90 ALA A CA 1
ATOM 662 C C . ALA A 1 90 ? -4.230 17.544 6.682 1.00 82.25 90 ALA A C 1
ATOM 664 O O . ALA A 1 90 ? -3.728 16.976 7.650 1.00 82.25 90 ALA A O 1
ATOM 665 N N . THR A 1 91 ? -5.543 17.534 6.454 1.00 92.75 91 THR A N 1
ATOM 666 C CA . THR A 1 91 ? -6.513 17.008 7.421 1.00 92.75 91 THR A CA 1
ATOM 667 C C . THR A 1 91 ? -6.653 15.487 7.343 1.00 92.75 91 THR A C 1
ATOM 669 O O . THR A 1 91 ? -6.800 14.914 6.260 1.00 92.75 91 THR A O 1
ATOM 672 N N . VAL A 1 92 ? -6.646 14.833 8.506 1.00 97.56 92 VAL A N 1
ATOM 673 C CA . VAL A 1 92 ? -6.856 13.388 8.673 1.00 97.56 92 VAL A CA 1
ATOM 674 C C . VAL A 1 92 ? -7.958 13.177 9.705 1.00 97.56 92 VAL A C 1
ATOM 676 O O . VAL A 1 92 ? -7.947 13.844 10.736 1.00 97.56 92 VAL A O 1
ATOM 679 N N . TYR A 1 93 ? -8.885 12.254 9.450 1.00 98.19 93 TYR A N 1
ATOM 680 C CA . TYR A 1 93 ? -9.978 11.919 10.364 1.00 98.19 93 TYR A CA 1
ATOM 681 C C . TYR A 1 93 ? -9.952 10.436 10.715 1.00 98.19 93 TYR A C 1
ATOM 683 O O . TYR A 1 93 ? -9.997 9.594 9.817 1.00 98.19 93 TYR A O 1
ATOM 691 N N . GLY A 1 94 ? -9.941 10.130 12.010 1.00 98.12 94 GLY A N 1
ATOM 692 C CA . GLY A 1 94 ? -9.928 8.759 12.510 1.00 98.12 94 GLY A CA 1
ATOM 693 C C . GLY A 1 94 ? -8.545 8.160 12.741 1.00 98.12 94 GLY A C 1
ATOM 694 O O . GLY A 1 94 ? -7.513 8.727 12.389 1.00 98.12 94 GLY A O 1
ATOM 695 N N . THR A 1 95 ? -8.557 6.982 13.356 1.00 97.50 95 THR A N 1
ATOM 696 C CA . THR A 1 95 ? -7.382 6.224 13.782 1.00 97.50 95 THR A CA 1
ATOM 697 C C . THR A 1 95 ? -7.587 4.770 13.389 1.00 97.50 95 THR A C 1
ATOM 699 O O . THR A 1 95 ? -8.633 4.205 13.700 1.00 97.50 95 THR A O 1
ATOM 702 N N . ASP A 1 96 ? -6.599 4.179 12.709 1.00 95.56 96 ASP A N 1
ATOM 703 C CA . ASP A 1 96 ? -6.611 2.824 12.119 1.00 95.56 96 ASP A CA 1
ATOM 704 C C . ASP A 1 96 ? -7.637 2.632 10.983 1.00 95.56 96 ASP A C 1
ATOM 706 O O . ASP A 1 96 ? -7.299 2.094 9.926 1.00 95.56 96 ASP A O 1
ATOM 710 N N . ILE A 1 97 ? -8.848 3.162 11.150 1.00 97.38 97 ILE A N 1
ATOM 711 C CA . ILE A 1 97 ? -9.845 3.362 10.103 1.00 97.38 97 ILE A CA 1
ATOM 712 C C . ILE A 1 97 ? -10.020 4.866 9.903 1.00 97.38 97 ILE A C 1
ATOM 714 O O . ILE A 1 97 ? -10.355 5.603 10.833 1.00 97.38 97 ILE A O 1
ATOM 718 N N . TYR A 1 98 ? -9.783 5.313 8.675 1.00 98.25 98 TYR A N 1
ATOM 719 C CA . TYR A 1 98 ? -9.776 6.722 8.304 1.00 98.25 98 TYR A CA 1
ATOM 720 C C . TYR A 1 98 ? -10.983 7.043 7.433 1.00 98.25 98 TYR A C 1
ATOM 722 O O . TYR A 1 98 ? -11.351 6.242 6.571 1.00 98.25 98 TYR A O 1
ATOM 730 N N . GLY A 1 99 ? -11.586 8.218 7.618 1.00 98.19 99 GLY A N 1
ATOM 731 C CA . GLY A 1 99 ? -12.614 8.707 6.694 1.00 98.19 99 GLY A CA 1
ATOM 732 C C . GLY A 1 99 ? -12.022 8.895 5.295 1.00 98.19 99 GLY A C 1
ATOM 733 O O . GLY A 1 99 ? -10.905 9.400 5.172 1.00 98.19 99 GLY A O 1
ATOM 734 N N . ASP A 1 100 ? -12.739 8.499 4.245 1.00 97.94 100 ASP A N 1
ATOM 735 C CA . ASP A 1 100 ? -12.247 8.504 2.857 1.00 97.94 100 ASP A CA 1
ATOM 736 C C . ASP A 1 100 ? -11.925 9.885 2.266 1.00 97.94 100 ASP A C 1
ATOM 738 O O . ASP A 1 100 ? -11.269 9.981 1.233 1.00 97.94 100 ASP A O 1
ATOM 742 N N . GLN A 1 101 ? -12.332 10.956 2.932 1.00 96.81 101 GLN A N 1
ATOM 743 C CA . GLN A 1 101 ? -11.974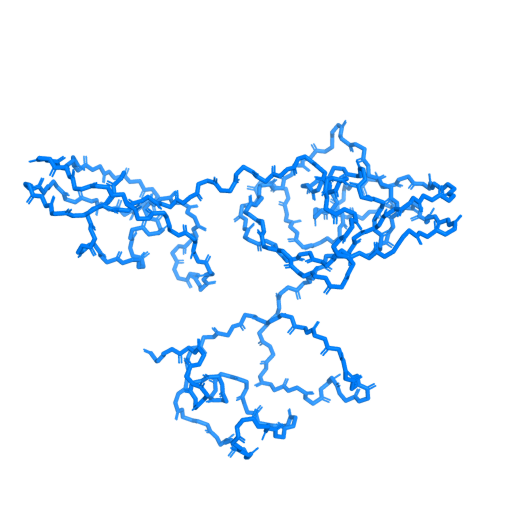 12.341 2.648 1.00 96.81 101 GLN A CA 1
ATOM 744 C C . GLN A 1 101 ? -10.628 12.761 3.262 1.00 96.81 101 GLN A C 1
ATOM 746 O O . GLN A 1 101 ? -10.117 13.831 2.931 1.00 96.81 101 GLN A O 1
ATOM 751 N N . SER A 1 102 ? -10.049 11.941 4.146 1.00 97.44 102 SER A N 1
ATOM 752 C CA . SER A 1 102 ? -8.745 12.203 4.768 1.00 97.44 102 SER A CA 1
ATOM 753 C C . SER A 1 102 ? -7.639 12.263 3.723 1.00 97.44 102 SER A C 1
ATOM 755 O O . SER A 1 102 ? -7.643 11.498 2.756 1.00 97.44 102 SER A O 1
ATOM 757 N N . ASN A 1 103 ? -6.647 13.126 3.950 1.00 96.44 103 ASN A N 1
ATOM 758 C CA . ASN A 1 103 ? -5.459 13.146 3.111 1.00 96.44 103 ASN A CA 1
ATOM 759 C C . ASN A 1 103 ? -4.719 11.804 3.213 1.00 96.44 103 ASN A C 1
ATOM 761 O O . ASN A 1 103 ? -4.250 11.422 4.287 1.00 96.44 103 ASN A O 1
ATOM 765 N N . LEU A 1 104 ? -4.610 11.095 2.091 1.00 95.75 104 LEU A N 1
ATOM 766 C CA . LEU A 1 104 ? -4.117 9.724 2.046 1.00 95.75 104 LEU A CA 1
ATOM 767 C C . LEU A 1 104 ? -2.638 9.623 2.448 1.00 95.75 104 LEU A C 1
ATOM 769 O O . LEU A 1 104 ? -2.268 8.725 3.205 1.00 95.75 104 LEU A O 1
ATOM 773 N N . ALA A 1 105 ? -1.795 10.553 1.992 1.00 94.31 105 ALA A N 1
ATOM 774 C CA . ALA A 1 105 ? -0.373 10.579 2.336 1.00 94.31 105 ALA A CA 1
ATOM 775 C C . ALA A 1 105 ? -0.158 10.850 3.835 1.00 94.31 105 ALA A C 1
ATOM 777 O O . ALA A 1 105 ? 0.621 10.153 4.485 1.00 94.31 105 ALA A O 1
ATOM 778 N N . ALA A 1 106 ? -0.890 11.810 4.407 1.00 95.88 106 ALA A N 1
ATOM 779 C CA . ALA A 1 106 ? -0.821 12.123 5.833 1.00 95.88 106 ALA A CA 1
ATOM 780 C C . ALA A 1 106 ? -1.397 10.996 6.706 1.00 95.88 106 ALA A C 1
ATOM 782 O O . ALA A 1 106 ? -0.796 10.651 7.721 1.00 95.88 106 ALA A O 1
ATOM 783 N N . ALA A 1 107 ? -2.507 10.366 6.299 1.00 96.94 107 ALA A N 1
ATOM 784 C CA . ALA A 1 107 ? -3.056 9.187 6.975 1.00 96.94 107 ALA A CA 1
ATOM 785 C C . ALA A 1 107 ? -2.076 8.001 6.930 1.00 96.94 107 ALA A C 1
ATOM 787 O O . ALA A 1 107 ? -1.918 7.277 7.915 1.00 96.94 107 ALA A O 1
ATOM 788 N N . SER A 1 108 ? -1.355 7.844 5.815 1.00 95.56 108 SER A N 1
ATOM 789 C CA . SER A 1 108 ? -0.300 6.834 5.678 1.00 95.56 108 SER A CA 1
ATOM 790 C C . SER A 1 108 ? 0.830 7.065 6.680 1.00 95.56 108 SER A C 1
ATOM 792 O O . SER A 1 108 ? 1.242 6.122 7.353 1.00 95.56 108 SER A O 1
ATOM 794 N N . VAL A 1 109 ? 1.261 8.317 6.870 1.00 96.19 109 VAL A N 1
ATOM 795 C CA . VAL A 1 109 ? 2.237 8.659 7.915 1.00 96.19 109 VAL A CA 1
ATOM 796 C C . VAL A 1 109 ? 1.663 8.431 9.313 1.00 96.19 109 VAL A C 1
ATOM 798 O O . VAL A 1 109 ? 2.287 7.747 10.118 1.00 96.19 109 VAL A O 1
ATOM 801 N N . HIS A 1 110 ? 0.450 8.918 9.590 1.00 96.94 110 HIS A N 1
ATOM 802 C CA . HIS A 1 110 ? -0.229 8.735 10.878 1.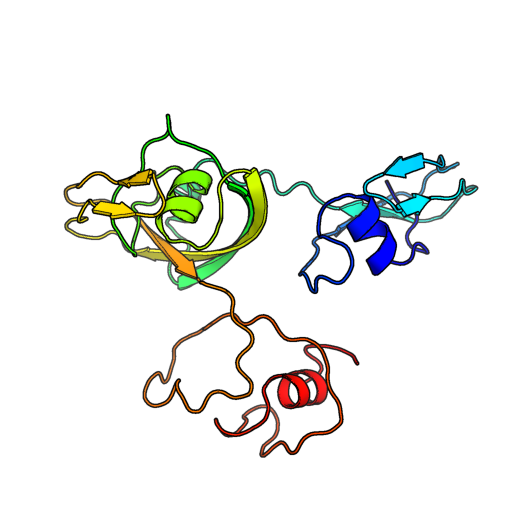00 96.94 110 HIS A CA 1
ATOM 803 C C . HIS A 1 110 ? -0.301 7.259 11.292 1.00 96.94 110 HIS A C 1
ATOM 805 O O . HIS A 1 110 ? 0.037 6.911 12.422 1.00 96.94 110 HIS A O 1
ATOM 811 N N . SER A 1 111 ? -0.681 6.373 10.370 1.00 96.38 111 SER A N 1
ATOM 812 C CA . SER A 1 111 ? -0.765 4.927 10.620 1.00 96.38 111 SER A CA 1
ATOM 813 C C . SER A 1 111 ? 0.589 4.237 10.830 1.00 96.38 111 SER A C 1
ATOM 815 O O . SER A 1 111 ? 0.625 3.102 11.292 1.00 96.38 111 SER A O 1
ATOM 817 N N . GLY A 1 112 ? 1.701 4.894 10.488 1.00 93.94 112 GLY A N 1
ATOM 818 C CA . GLY A 1 112 ? 3.038 4.300 10.517 1.00 93.94 112 GLY A CA 1
ATOM 819 C C . GLY A 1 112 ? 3.369 3.473 9.275 1.00 93.94 112 GLY A C 1
ATOM 820 O O . GLY A 1 112 ? 4.498 3.000 9.149 1.00 93.94 112 GLY A O 1
ATOM 821 N N . VAL A 1 113 ? 2.443 3.355 8.311 1.00 92.50 113 VAL A N 1
ATOM 822 C CA . VAL A 1 113 ? 2.749 2.748 7.011 1.00 92.50 113 VAL A CA 1
ATOM 823 C C . VAL A 1 113 ? 3.564 3.669 6.105 1.00 92.50 113 VAL A C 1
ATOM 825 O O . VAL A 1 113 ? 3.803 3.331 4.952 1.00 92.50 113 VAL A O 1
ATOM 828 N N . LEU A 1 114 ? 4.007 4.829 6.554 1.00 91.00 114 LEU A N 1
ATOM 829 C CA . LEU A 1 114 ? 4.975 5.626 5.820 1.00 91.00 114 LEU A CA 1
ATOM 830 C C . LEU A 1 114 ? 5.717 6.530 6.795 1.00 91.00 114 LEU A C 1
ATOM 832 O O . LEU A 1 114 ? 5.140 7.009 7.767 1.00 91.00 114 LEU A O 1
ATOM 836 N N . SER A 1 115 ? 6.986 6.806 6.527 1.00 91.19 115 SER A N 1
ATOM 837 C CA . SER A 1 115 ? 7.693 7.911 7.176 1.00 91.19 115 SER A CA 1
ATOM 838 C C . SER A 1 115 ? 7.591 9.186 6.337 1.00 91.19 115 SER A C 1
ATOM 840 O O . SER A 1 115 ? 7.410 9.138 5.121 1.00 91.19 115 SER A O 1
ATOM 842 N N . VAL A 1 116 ? 7.726 10.351 6.972 1.00 90.38 116 VAL A N 1
ATOM 843 C CA . VAL A 1 116 ? 7.806 11.635 6.254 1.00 90.38 116 VAL A CA 1
ATOM 844 C C . VAL A 1 116 ? 8.982 11.606 5.269 1.00 90.38 116 VAL A C 1
ATOM 846 O O . VAL A 1 116 ? 10.081 11.194 5.628 1.00 90.38 116 VAL A O 1
ATOM 849 N N . GLY A 1 117 ? 8.746 12.029 4.026 1.00 85.62 117 GLY A N 1
ATOM 850 C CA . GLY A 1 117 ? 9.727 12.042 2.939 1.00 85.62 117 GLY A CA 1
ATOM 851 C C . GLY A 1 117 ? 9.978 10.680 2.284 1.00 85.62 117 GLY A C 1
ATOM 852 O O . GLY A 1 117 ? 10.483 10.639 1.163 1.00 85.62 117 GLY A O 1
ATOM 853 N N . GLN A 1 118 ? 9.589 9.574 2.928 1.00 84.69 118 GLN A N 1
ATOM 854 C CA . GLN A 1 118 ? 9.688 8.238 2.345 1.00 84.69 118 GLN A CA 1
ATOM 855 C C . GLN A 1 118 ? 8.718 8.114 1.175 1.00 84.69 118 GLN A C 1
ATOM 857 O O . GLN A 1 118 ? 7.561 8.495 1.311 1.00 84.69 118 GLN A O 1
ATOM 862 N N . THR A 1 119 ? 9.163 7.525 0.068 1.00 81.44 119 THR A N 1
ATOM 863 C CA . THR A 1 119 ? 8.297 7.157 -1.055 1.00 81.44 119 THR A CA 1
ATOM 864 C C . THR A 1 119 ? 8.187 5.642 -1.123 1.00 81.44 119 THR A C 1
ATOM 866 O O . THR A 1 119 ? 9.203 4.960 -1.257 1.00 81.44 119 THR A O 1
ATOM 869 N N . ARG A 1 120 ? 6.974 5.092 -0.999 1.00 78.25 120 ARG A N 1
ATOM 870 C CA . ARG A 1 120 ? 6.731 3.649 -1.172 1.00 78.25 120 ARG A CA 1
ATOM 871 C C . ARG A 1 120 ? 5.311 3.357 -1.637 1.00 78.25 120 ARG A C 1
ATOM 873 O O . ARG A 1 120 ? 4.422 4.198 -1.513 1.00 78.25 120 ARG A O 1
ATOM 880 N N . ILE A 1 121 ? 5.103 2.150 -2.161 1.00 78.88 121 ILE A N 1
ATOM 881 C CA . ILE A 1 121 ? 3.755 1.641 -2.404 1.00 78.88 121 ILE A CA 1
ATOM 882 C C . ILE A 1 121 ? 3.103 1.314 -1.064 1.00 78.88 121 ILE A C 1
ATOM 884 O O . ILE A 1 121 ? 3.674 0.602 -0.237 1.00 78.88 121 ILE A O 1
ATOM 888 N N . ILE A 1 122 ? 1.895 1.826 -0.880 1.00 86.88 122 ILE A N 1
ATOM 889 C CA . ILE A 1 122 ? 0.988 1.445 0.194 1.00 86.88 122 ILE A CA 1
ATOM 890 C C . ILE A 1 122 ? -0.154 0.609 -0.363 1.00 86.88 122 ILE A C 1
ATOM 892 O O . ILE A 1 122 ? -0.507 0.734 -1.537 1.00 86.88 122 ILE A O 1
ATOM 896 N N . ILE A 1 123 ? -0.770 -0.190 0.503 1.00 87.94 123 ILE A N 1
ATOM 897 C CA . ILE A 1 123 ? -2.016 -0.883 0.196 1.00 87.94 123 ILE A CA 1
ATOM 898 C C . ILE A 1 123 ? -3.117 -0.338 1.099 1.00 87.94 123 ILE A C 1
ATOM 900 O O . ILE A 1 123 ? -2.963 -0.287 2.323 1.00 87.94 123 ILE A O 1
ATOM 904 N N . VAL A 1 124 ? -4.235 0.042 0.485 1.00 92.19 124 VAL A N 1
ATOM 905 C CA . VAL A 1 124 ? -5.468 0.412 1.185 1.00 92.19 124 VAL A CA 1
ATOM 906 C C . VAL A 1 124 ? -6.565 -0.592 0.899 1.00 92.19 124 VAL A C 1
ATOM 908 O O . VAL A 1 124 ? -6.600 -1.181 -0.178 1.00 92.19 124 VAL A O 1
ATOM 911 N N . THR A 1 125 ? -7.496 -0.741 1.833 1.00 90.81 125 THR A N 1
ATOM 912 C CA . THR A 1 125 ? -8.799 -1.367 1.580 1.00 90.81 125 THR A CA 1
ATOM 913 C C . THR A 1 125 ? -9.895 -0.340 1.771 1.00 90.81 125 THR A C 1
ATOM 915 O O . THR A 1 125 ? -9.895 0.377 2.773 1.00 90.81 125 THR A O 1
ATOM 918 N N . ILE A 1 126 ? -10.825 -0.281 0.822 1.00 95.00 126 ILE A N 1
ATOM 919 C CA . ILE A 1 126 ? -12.018 0.556 0.934 1.00 95.00 126 ILE A CA 1
ATOM 920 C C . ILE A 1 126 ? -13.020 -0.129 1.857 1.00 95.00 126 ILE A C 1
ATOM 922 O O . ILE A 1 126 ? -13.314 -1.315 1.712 1.00 95.00 126 ILE A O 1
ATOM 926 N N . LEU A 1 127 ? -13.559 0.628 2.802 1.00 96.25 127 LEU A N 1
ATOM 927 C CA . LEU A 1 127 ? -14.479 0.158 3.824 1.00 96.25 127 LEU A CA 1
ATOM 928 C C . LEU A 1 127 ? -15.763 0.988 3.799 1.00 96.25 127 LEU A C 1
ATOM 930 O O . LEU A 1 127 ? -15.789 2.131 3.337 1.00 96.25 127 LEU A O 1
ATOM 934 N N . ALA A 1 128 ? -16.828 0.418 4.359 1.00 97.31 128 ALA A N 1
ATOM 935 C CA . ALA A 1 128 ? -18.032 1.179 4.651 1.00 97.31 128 ALA A CA 1
ATOM 936 C C . ALA A 1 128 ? -17.726 2.352 5.602 1.00 97.31 128 ALA A C 1
ATOM 938 O O . ALA A 1 128 ? -16.764 2.331 6.380 1.00 97.31 128 ALA A O 1
ATOM 939 N N . GLY A 1 129 ? -18.565 3.381 5.540 1.00 97.31 129 GLY A N 1
ATOM 940 C CA . GLY A 1 129 ? -18.554 4.480 6.496 1.00 97.31 129 GLY A CA 1
ATOM 941 C C . GLY A 1 129 ? -18.751 4.024 7.946 1.00 97.31 129 GLY A C 1
ATOM 942 O O . GLY A 1 129 ? -19.418 3.020 8.204 1.00 97.31 129 GLY A O 1
ATOM 943 N N . GLN A 1 130 ? -18.175 4.757 8.900 1.00 98.00 130 GLN A N 1
ATOM 944 C CA . GLN A 1 130 ? -18.402 4.539 10.331 1.00 98.00 130 GLN A CA 1
ATOM 945 C C . GLN A 1 130 ? -19.374 5.571 10.902 1.00 98.00 130 GLN A C 1
ATOM 947 O O . GLN A 1 130 ? -19.511 6.678 10.385 1.00 98.00 130 GLN A O 1
ATOM 952 N N . LYS A 1 131 ? -20.024 5.220 12.019 1.00 97.94 131 LYS A N 1
ATOM 953 C CA . LYS A 1 131 ? -20.897 6.140 12.772 1.00 97.94 131 LYS A CA 1
ATOM 954 C C . LYS A 1 131 ? -20.123 7.243 13.500 1.00 97.94 131 LYS A C 1
ATOM 956 O O . LYS A 1 131 ? -20.703 8.271 13.828 1.00 97.94 131 LYS A O 1
ATOM 961 N N . SER A 1 132 ? -18.843 7.015 13.771 1.00 97.94 132 SER A N 1
ATOM 962 C CA . SER A 1 132 ? -17.938 7.959 14.418 1.00 97.94 132 SER A CA 1
ATOM 963 C C . SER A 1 132 ? -16.498 7.505 14.224 1.00 97.94 132 SER A C 1
ATOM 965 O O . SER A 1 132 ? -16.243 6.303 14.171 1.00 97.94 132 SER A O 1
ATOM 967 N N . TYR A 1 133 ? -15.571 8.454 14.218 1.00 98.44 133 TYR A N 1
ATOM 968 C CA . TYR A 1 133 ? -14.136 8.229 14.109 1.00 98.44 133 TYR A CA 1
ATOM 969 C C . TYR A 1 133 ? -13.425 8.865 15.301 1.00 98.44 133 TYR A C 1
ATOM 971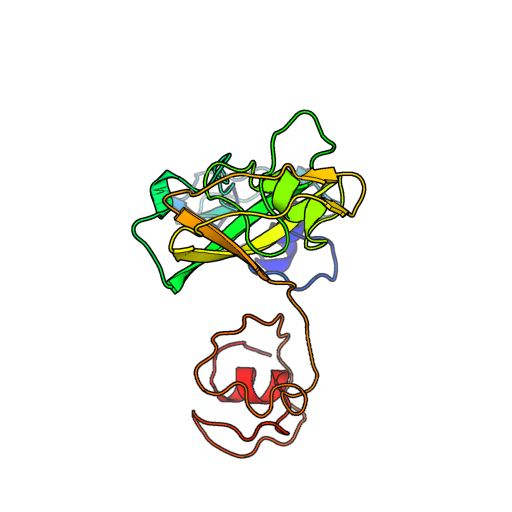 O O . TYR A 1 133 ? -13.711 10.007 15.669 1.00 98.44 133 TYR A O 1
ATOM 979 N N . VAL A 1 134 ? -12.467 8.142 15.878 1.00 98.00 134 VAL A N 1
ATOM 980 C CA . VAL A 1 134 ? -11.657 8.618 17.006 1.00 98.00 134 VAL A CA 1
ATOM 981 C C . VAL A 1 134 ? -10.368 9.251 16.481 1.00 98.00 134 VAL A C 1
ATOM 983 O O . VAL A 1 134 ? -9.612 8.607 15.755 1.00 98.00 134 VAL A O 1
ATOM 986 N N . GLY A 1 135 ? -10.112 10.506 16.847 1.00 97.62 135 GLY A N 1
ATOM 987 C CA . GLY A 1 135 ? -8.843 11.181 16.561 1.00 97.62 135 GLY A CA 1
ATOM 988 C C . GLY A 1 135 ? -7.735 10.765 17.531 1.00 97.62 135 GLY A C 1
ATOM 989 O O . GLY A 1 135 ? -8.007 10.404 18.676 1.00 97.62 135 GLY A O 1
ATOM 990 N N . SER A 1 136 ? -6.485 10.818 17.0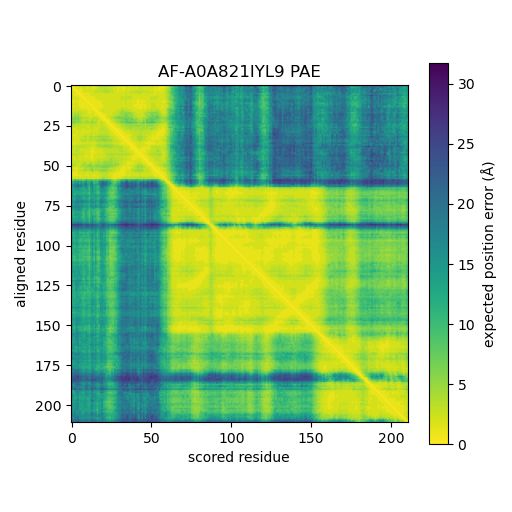84 1.00 98.12 136 SER A N 1
ATOM 991 C CA . SER A 1 136 ? -5.297 10.583 17.910 1.00 98.12 136 SER A CA 1
ATOM 992 C C . SER A 1 136 ? -4.064 11.281 17.327 1.00 98.12 136 SER A C 1
ATOM 994 O O . SER A 1 136 ? -4.100 11.815 16.220 1.00 98.12 136 SER A O 1
ATOM 996 N N . SER A 1 137 ? -2.958 11.286 18.070 1.00 96.25 137 SER A N 1
ATOM 997 C CA . SER A 1 137 ? -1.660 11.739 17.564 1.00 96.25 137 SER A CA 1
ATOM 998 C C . SER A 1 137 ? -0.713 10.548 17.459 1.00 96.25 137 SER A C 1
ATOM 1000 O O . SER A 1 137 ? -0.398 9.910 18.464 1.00 96.25 137 SER A O 1
ATOM 1002 N N . ARG A 1 138 ? -0.249 10.246 16.244 1.00 95.62 138 ARG A N 1
ATOM 1003 C CA . ARG A 1 138 ? 0.707 9.165 15.955 1.00 95.62 138 ARG A CA 1
ATOM 1004 C C . ARG A 1 138 ? 1.689 9.616 14.883 1.00 95.62 138 ARG A C 1
ATOM 1006 O O . ARG A 1 138 ? 1.316 10.335 13.961 1.00 95.62 138 ARG A O 1
ATOM 1013 N N . ASN A 1 139 ? 2.949 9.192 14.994 1.00 94.19 139 ASN A N 1
ATOM 1014 C CA . ASN A 1 139 ? 3.985 9.454 13.984 1.00 94.19 139 ASN A CA 1
ATOM 1015 C C . ASN A 1 139 ? 4.107 10.942 13.585 1.00 94.19 139 ASN A C 1
ATOM 1017 O O . ASN A 1 139 ? 4.363 11.271 12.429 1.00 94.19 139 ASN A O 1
ATOM 1021 N N . ASN A 1 140 ? 3.924 11.848 14.554 1.00 90.69 140 ASN A N 1
ATOM 1022 C CA . ASN A 1 140 ? 3.942 13.306 14.369 1.00 90.69 140 ASN A CA 1
ATOM 1023 C C . ASN A 1 140 ? 2.841 13.866 13.444 1.00 90.69 140 ASN A C 1
ATOM 1025 O O . ASN A 1 140 ? 2.975 14.977 12.929 1.00 90.69 140 ASN A O 1
ATOM 1029 N N . ILE A 1 141 ? 1.750 13.121 13.251 1.00 95.06 141 ILE A N 1
ATOM 1030 C CA . ILE A 1 141 ? 0.510 13.580 12.622 1.00 95.06 141 ILE A CA 1
ATOM 1031 C C . ILE A 1 141 ? -0.605 13.511 13.669 1.00 95.06 141 ILE A C 1
ATOM 1033 O O . ILE A 1 141 ? -0.711 12.529 14.402 1.00 95.06 141 ILE A O 1
ATOM 1037 N N . THR A 1 142 ? -1.444 14.543 13.733 1.00 95.62 142 THR A N 1
ATOM 1038 C CA . THR A 1 142 ? -2.674 14.537 14.536 1.00 95.62 142 THR A CA 1
ATOM 1039 C C . THR A 1 142 ? -3.860 14.297 13.612 1.00 95.62 142 THR A C 1
ATOM 1041 O O . THR A 1 142 ? -4.075 15.058 12.668 1.00 95.62 142 THR A O 1
ATOM 1044 N N . SER A 1 143 ? -4.623 13.244 13.880 1.00 97.25 143 SER A N 1
ATOM 1045 C CA . SER A 1 143 ? -5.928 12.998 13.275 1.00 97.25 143 SER A CA 1
ATOM 1046 C C . SER A 1 143 ? -7.042 13.566 14.154 1.00 97.25 143 SER A C 1
ATOM 1048 O O . SER A 1 143 ? -6.949 13.604 15.381 1.00 97.25 143 SER A O 1
ATOM 1050 N N . LEU A 1 144 ? -8.114 14.021 13.518 1.00 97.69 144 LEU A N 1
ATOM 1051 C CA . LEU A 1 144 ? -9.275 14.602 14.177 1.00 97.69 144 LEU A CA 1
ATOM 1052 C C . LEU A 1 144 ? -10.359 13.547 14.392 1.00 97.69 144 LEU A C 1
ATOM 1054 O O . LEU A 1 144 ? -10.514 12.608 13.604 1.00 97.69 144 LEU A O 1
ATOM 1058 N N . ALA A 1 145 ? -11.142 13.734 15.451 1.00 97.75 145 ALA A N 1
ATOM 1059 C CA . ALA A 1 145 ? -12.397 13.018 15.601 1.00 97.75 145 ALA A CA 1
ATOM 1060 C C . ALA A 1 145 ? -13.417 13.515 14.564 1.00 97.75 145 ALA A C 1
ATOM 1062 O O . ALA A 1 145 ? -13.381 14.672 14.137 1.00 97.75 145 ALA A O 1
ATOM 1063 N N . LEU A 1 146 ? -14.333 12.637 14.169 1.00 97.25 146 LEU A N 1
ATOM 1064 C CA . LEU A 1 146 ? -15.421 12.952 13.245 1.00 97.25 146 LEU A CA 1
ATOM 1065 C C . LEU A 1 146 ? -16.677 12.185 13.657 1.00 97.25 146 LEU A C 1
ATOM 1067 O O . LEU A 1 146 ? -16.588 11.065 14.158 1.00 97.25 146 LEU A O 1
ATOM 1071 N N . GLY A 1 147 ? -17.848 12.779 13.425 1.00 97.25 147 GLY A N 1
ATOM 1072 C CA . GLY A 1 147 ? -19.119 12.060 13.489 1.00 97.25 147 GLY A CA 1
ATOM 1073 C C . GLY A 1 147 ? -19.264 11.030 12.361 1.00 97.25 147 GLY A C 1
ATOM 1074 O O . GLY A 1 147 ? -18.284 10.588 11.762 1.00 97.25 147 GLY A O 1
ATOM 1075 N N . GLY A 1 148 ? -20.501 10.644 12.060 1.00 97.25 148 GLY A N 1
ATOM 1076 C CA . GLY A 1 148 ? -20.774 9.676 11.000 1.00 97.25 148 GLY A CA 1
ATOM 1077 C C . GLY A 1 148 ? -20.297 10.156 9.630 1.00 97.25 148 GLY A C 1
ATOM 1078 O O . GLY A 1 148 ? -20.483 11.322 9.282 1.00 97.25 148 GLY A O 1
ATOM 1079 N N . TRP A 1 149 ? -19.708 9.253 8.845 1.00 97.62 149 TRP A N 1
ATOM 1080 C CA . TRP A 1 149 ? -19.305 9.528 7.464 1.00 97.62 149 TRP A CA 1
ATOM 1081 C C . TRP A 1 149 ? -19.617 8.352 6.540 1.00 97.62 149 TRP A C 1
ATOM 1083 O O . TRP A 1 149 ? -19.811 7.231 7.000 1.00 97.62 149 TRP A O 1
ATOM 1093 N N . ASN A 1 150 ? -19.670 8.607 5.231 1.00 96.94 150 ASN A N 1
ATOM 1094 C CA . ASN A 1 150 ? -20.217 7.665 4.248 1.00 96.94 150 ASN A CA 1
ATOM 1095 C C . ASN A 1 150 ? -19.208 6.635 3.720 1.00 96.94 150 ASN A C 1
ATOM 1097 O O . ASN A 1 150 ? -19.615 5.641 3.122 1.00 96.94 150 ASN A O 1
ATOM 1101 N N . GLY A 1 151 ? -17.909 6.847 3.921 1.00 98.00 151 GLY A N 1
ATOM 1102 C CA . GLY A 1 151 ? -16.881 5.928 3.444 1.00 98.00 151 GLY A CA 1
ATOM 1103 C C . GLY A 1 151 ? -15.618 5.979 4.280 1.00 98.00 151 GLY A C 1
ATOM 1104 O O . GLY A 1 151 ? -15.275 7.013 4.855 1.00 98.00 151 GLY A O 1
ATOM 1105 N N . SER A 1 152 ? -14.925 4.850 4.345 1.00 98.50 152 SER A N 1
ATOM 1106 C CA . SER A 1 152 ? -13.681 4.746 5.098 1.00 98.50 152 SER A CA 1
ATOM 1107 C C . SER A 1 152 ? -12.630 3.981 4.312 1.00 98.50 152 SER A C 1
ATOM 1109 O O . SER A 1 152 ? -12.918 3.322 3.312 1.00 98.50 152 SER A O 1
ATOM 1111 N N . PHE A 1 153 ? -11.402 4.019 4.801 1.00 97.94 153 PHE A N 1
ATOM 1112 C CA . PHE A 1 153 ? -10.355 3.115 4.364 1.00 97.94 153 PHE A CA 1
ATOM 1113 C C . PHE A 1 153 ? -9.483 2.685 5.539 1.00 97.94 153 PHE A C 1
ATOM 1115 O O . PHE A 1 153 ? -9.386 3.379 6.552 1.00 97.94 153 PHE A O 1
ATOM 1122 N N . ALA A 1 154 ? -8.835 1.538 5.377 1.00 96.06 154 ALA A N 1
ATOM 1123 C CA . ALA A 1 154 ? -7.776 1.072 6.261 1.00 96.06 154 ALA A CA 1
ATOM 1124 C C . ALA A 1 154 ? -6.486 0.880 5.463 1.00 96.06 154 ALA A C 1
ATOM 1126 O O . ALA A 1 154 ? -6.517 0.499 4.289 1.00 96.06 154 ALA A O 1
ATOM 1127 N N . LEU A 1 155 ? -5.361 1.151 6.114 1.00 94.31 155 LEU A N 1
ATOM 1128 C CA . LEU A 1 155 ? -4.017 0.992 5.567 1.00 94.31 155 LEU A CA 1
ATOM 1129 C C . LEU A 1 155 ? -3.407 -0.310 6.089 1.00 94.31 155 LEU A C 1
ATOM 1131 O O . LEU A 1 155 ? -3.584 -0.651 7.258 1.00 94.31 155 LEU A O 1
ATOM 1135 N N . PHE A 1 156 ? -2.672 -1.020 5.236 1.00 87.50 156 PHE A N 1
ATOM 1136 C CA . PHE A 1 156 ? -1.958 -2.232 5.633 1.00 87.50 156 PHE A CA 1
ATOM 1137 C C . PHE A 1 156 ? -0.474 -1.961 5.826 1.00 87.50 156 PHE A C 1
ATOM 1139 O O . PHE A 1 156 ? 0.196 -1.418 4.943 1.00 87.50 156 PHE A O 1
ATOM 1146 N N . GLN A 1 157 ? 0.054 -2.421 6.960 1.00 83.56 157 GLN A N 1
ATOM 1147 C CA . GLN A 1 157 ? 1.491 -2.550 7.124 1.00 83.56 157 GLN A CA 1
ATOM 1148 C C . GLN A 1 157 ? 1.953 -3.800 6.383 1.00 83.56 157 GLN A C 1
ATOM 1150 O O . GLN A 1 157 ? 1.657 -4.922 6.786 1.00 83.56 157 GLN A O 1
ATOM 1155 N N . LEU A 1 158 ? 2.687 -3.591 5.296 1.00 80.81 158 LEU A N 1
ATOM 1156 C CA . LEU A 1 158 ? 3.301 -4.678 4.555 1.00 80.81 158 LEU A CA 1
ATOM 1157 C C . LEU A 1 158 ? 4.457 -5.277 5.362 1.00 80.81 158 LEU A C 1
ATOM 1159 O O . LEU A 1 158 ? 5.426 -4.583 5.678 1.00 80.81 158 LEU A O 1
ATOM 1163 N N . THR A 1 159 ? 4.346 -6.563 5.681 1.00 84.50 159 THR A N 1
ATOM 1164 C CA . THR A 1 159 ? 5.359 -7.354 6.391 1.00 84.50 159 THR A CA 1
ATOM 1165 C C . THR A 1 159 ? 5.771 -8.567 5.556 1.00 84.50 159 THR A C 1
ATOM 1167 O O . THR A 1 159 ? 5.090 -8.930 4.595 1.00 84.50 159 THR A O 1
ATOM 1170 N N . SER A 1 160 ? 6.895 -9.186 5.920 1.00 84.69 160 SER A N 1
ATOM 1171 C CA . SER A 1 160 ? 7.417 -10.412 5.301 1.00 84.69 160 SER A CA 1
ATOM 1172 C C . SER A 1 160 ? 7.574 -11.500 6.364 1.00 84.69 160 SER A C 1
ATOM 1174 O O . SER A 1 160 ? 8.701 -11.806 6.761 1.00 84.69 160 SER A O 1
ATOM 1176 N N . PRO A 1 161 ? 6.469 -12.030 6.920 1.00 89.62 161 PRO A N 1
ATOM 1177 C CA . PRO A 1 161 ? 6.571 -13.089 7.910 1.00 89.62 161 PRO A CA 1
ATOM 1178 C C . PRO A 1 161 ? 7.105 -14.367 7.250 1.00 89.62 161 PRO A C 1
ATOM 1180 O O . PRO A 1 161 ? 6.861 -14.618 6.069 1.00 89.62 161 PRO A O 1
ATOM 1183 N N . LYS A 1 162 ? 7.813 -15.200 8.022 1.00 89.94 162 LYS A N 1
ATOM 1184 C CA . LYS A 1 162 ? 8.301 -16.495 7.525 1.00 89.94 162 LYS A CA 1
ATOM 1185 C C . LYS A 1 162 ? 7.140 -17.404 7.117 1.00 89.94 162 LYS A C 1
ATOM 1187 O O . LYS A 1 162 ? 7.198 -18.046 6.078 1.00 89.94 162 LYS A O 1
ATOM 1192 N N . ASN A 1 163 ? 6.105 -17.469 7.946 1.00 92.19 163 ASN A N 1
ATOM 1193 C CA . ASN A 1 163 ? 4.901 -18.265 7.738 1.00 92.19 163 ASN A CA 1
ATOM 1194 C C . ASN A 1 163 ? 3.692 -17.534 8.347 1.00 92.19 163 ASN A C 1
ATOM 1196 O O . ASN A 1 163 ? 3.822 -16.410 8.834 1.00 92.19 163 ASN A O 1
ATOM 1200 N N . LEU A 1 164 ? 2.514 -18.149 8.303 1.00 94.12 164 LEU A N 1
ATOM 1201 C CA . LEU A 1 164 ? 1.252 -17.544 8.727 1.00 94.12 164 LEU A CA 1
ATOM 1202 C C . LEU A 1 164 ? 0.714 -18.105 10.058 1.00 94.12 164 LEU A C 1
ATOM 1204 O O . LEU A 1 164 ? -0.470 -17.947 10.349 1.00 94.12 164 LEU A O 1
ATOM 1208 N N . VAL A 1 165 ? 1.562 -18.717 10.895 1.00 95.19 165 VAL A N 1
ATOM 1209 C CA . VAL A 1 165 ? 1.152 -19.304 12.190 1.00 95.19 165 VAL A CA 1
ATOM 1210 C C . VAL A 1 165 ? 0.501 -18.271 13.119 1.00 95.19 165 VAL A C 1
ATOM 1212 O O . VAL A 1 165 ? -0.512 -18.566 13.754 1.00 95.19 165 VAL A O 1
ATOM 1215 N N . ASP A 1 166 ? 1.014 -17.039 13.141 1.00 93.94 166 ASP A N 1
ATOM 1216 C CA . ASP A 1 166 ? 0.467 -15.944 13.961 1.00 93.94 166 ASP A CA 1
ATOM 1217 C C . ASP A 1 166 ? -0.875 -15.400 13.430 1.00 93.94 166 ASP A C 1
ATOM 1219 O O . ASP A 1 166 ? -1.530 -14.579 14.073 1.00 93.94 166 ASP A O 1
ATOM 1223 N N . TYR A 1 167 ? -1.314 -15.867 12.256 1.00 92.81 167 TYR A N 1
ATOM 1224 C CA . TYR A 1 167 ? -2.560 -15.459 11.602 1.00 92.81 167 TYR A CA 1
ATOM 1225 C C . TYR A 1 167 ? -3.690 -16.483 11.777 1.00 92.81 167 TYR A C 1
ATOM 1227 O O . TYR A 1 167 ? -4.741 -16.374 11.139 1.00 92.81 167 TYR A O 1
ATOM 1235 N N . ARG A 1 168 ? -3.517 -17.467 12.666 1.00 94.00 168 ARG A N 1
ATOM 1236 C CA . ARG A 1 168 ? -4.588 -18.397 13.050 1.00 94.00 168 ARG A CA 1
ATOM 1237 C C . ARG A 1 168 ? -5.835 -17.655 13.530 1.00 94.00 168 ARG A C 1
ATOM 1239 O O . ARG A 1 168 ? -5.766 -16.547 14.055 1.00 94.00 168 ARG A O 1
ATOM 1246 N N . CYS A 1 169 ? -6.992 -18.285 13.334 1.00 91.31 169 CYS A N 1
ATOM 1247 C CA . CYS A 1 169 ? -8.311 -17.733 13.669 1.00 91.31 169 CYS A CA 1
ATOM 1248 C C . CYS A 1 169 ? -8.714 -16.473 12.874 1.00 91.31 169 CYS A C 1
ATOM 1250 O O . CYS A 1 169 ? -9.694 -15.821 13.221 1.00 91.31 169 CYS A O 1
ATOM 1252 N N . GLN A 1 170 ? -8.015 -16.146 11.783 1.00 89.38 170 GLN A N 1
ATOM 1253 C CA . GLN A 1 170 ? -8.338 -15.018 10.899 1.00 89.38 170 GLN A CA 1
ATOM 1254 C C . GLN A 1 170 ? -8.938 -15.468 9.556 1.00 89.38 170 GLN A C 1
ATOM 1256 O O . GLN A 1 170 ? -8.713 -14.843 8.518 1.00 89.38 170 GLN A O 1
ATOM 1261 N N . ALA A 1 171 ? -9.683 -16.578 9.562 1.00 87.88 171 ALA A N 1
ATOM 1262 C CA . ALA A 1 171 ? -10.266 -17.156 8.355 1.00 87.88 171 ALA A CA 1
ATOM 1263 C C . ALA A 1 171 ? -11.112 -16.125 7.582 1.00 87.88 171 ALA A C 1
ATOM 1265 O O . ALA A 1 171 ? -11.893 -15.377 8.167 1.00 87.88 171 ALA A O 1
ATOM 1266 N N . GLY A 1 172 ? -10.934 -16.081 6.258 1.00 82.25 172 GLY A N 1
ATOM 1267 C CA . GLY A 1 172 ? -11.633 -15.149 5.367 1.00 82.25 172 GLY A CA 1
ATOM 1268 C C . GLY A 1 172 ? -11.009 -13.752 5.249 1.00 82.25 172 GLY A C 1
ATOM 1269 O O . GLY A 1 172 ? -11.479 -12.958 4.435 1.00 82.25 172 GLY A O 1
ATOM 1270 N N . ARG A 1 173 ? -9.946 -13.426 6.003 1.00 82.94 173 ARG A N 1
ATOM 1271 C CA . ARG A 1 173 ? -9.217 -12.160 5.817 1.00 82.94 173 ARG A CA 1
ATOM 1272 C C . ARG A 1 173 ? -8.297 -12.216 4.597 1.00 82.94 173 ARG A C 1
ATOM 1274 O O . ARG A 1 173 ? -7.585 -13.193 4.390 1.00 82.94 173 ARG A O 1
ATOM 1281 N N . VAL A 1 174 ? -8.251 -11.116 3.845 1.00 80.81 174 VAL A N 1
ATOM 1282 C CA . VAL A 1 174 ? -7.267 -10.880 2.779 1.00 80.81 174 VAL A CA 1
ATOM 1283 C C . VAL A 1 174 ? -6.191 -9.948 3.327 1.00 80.81 174 VAL A C 1
ATOM 1285 O O . VAL A 1 174 ? -6.494 -8.825 3.734 1.00 80.81 174 VAL A O 1
ATOM 1288 N N . ILE A 1 175 ? -4.945 -10.423 3.390 1.00 84.31 175 ILE A N 1
ATOM 1289 C CA . ILE A 1 175 ? -3.822 -9.690 3.985 1.00 84.31 175 ILE A CA 1
ATOM 1290 C C . ILE A 1 175 ? -2.675 -9.649 2.967 1.00 84.31 175 ILE A C 1
ATOM 1292 O O . ILE A 1 175 ? -2.216 -10.706 2.534 1.00 84.31 175 ILE A O 1
ATOM 1296 N N . PRO A 1 176 ? -2.219 -8.456 2.551 1.00 83.12 176 PRO A N 1
ATOM 1297 C CA . PRO A 1 176 ? -1.102 -8.319 1.633 1.00 83.12 176 PRO A CA 1
ATOM 1298 C C . PRO A 1 176 ? 0.228 -8.480 2.383 1.00 83.12 176 PRO A C 1
ATOM 1300 O O . PRO A 1 176 ? 0.427 -7.890 3.446 1.00 83.12 176 PRO A O 1
ATOM 1303 N N . PHE A 1 177 ? 1.164 -9.221 1.791 1.00 84.94 177 PHE A N 1
ATOM 1304 C CA . PHE A 1 177 ? 2.518 -9.412 2.313 1.00 84.94 177 PHE A CA 1
ATOM 1305 C C . PHE A 1 177 ? 3.562 -9.041 1.265 1.00 84.94 177 PHE A C 1
ATOM 1307 O O . PHE A 1 177 ? 3.316 -9.130 0.061 1.00 84.94 177 PHE A O 1
ATOM 1314 N N . LEU A 1 178 ? 4.744 -8.644 1.728 1.00 79.19 178 LEU A N 1
ATOM 1315 C CA . LEU A 1 178 ? 5.929 -8.569 0.882 1.00 79.19 178 LEU A CA 1
ATOM 1316 C C . LEU A 1 178 ? 6.580 -9.945 0.869 1.00 79.19 178 LEU A C 1
ATOM 1318 O O . LEU A 1 178 ? 6.941 -10.469 1.922 1.00 79.19 178 LEU A O 1
ATOM 1322 N N . VAL A 1 179 ? 6.745 -10.517 -0.316 1.00 79.31 179 VAL A N 1
ATOM 1323 C CA . VAL A 1 179 ? 7.336 -11.842 -0.487 1.00 79.31 179 VAL A CA 1
ATOM 1324 C C . VAL A 1 179 ? 8.449 -11.752 -1.523 1.00 79.31 179 VAL A C 1
ATOM 1326 O O . VAL A 1 179 ? 8.247 -11.210 -2.607 1.00 79.31 179 VAL A O 1
ATOM 1329 N N . THR A 1 180 ? 9.622 -12.275 -1.175 1.00 76.12 180 THR A N 1
ATOM 1330 C CA . THR A 1 180 ? 10.726 -12.522 -2.113 1.00 76.12 180 THR A CA 1
ATOM 1331 C C . THR A 1 180 ? 10.755 -14.021 -2.403 1.00 76.12 180 THR A C 1
ATOM 1333 O O . THR A 1 180 ? 10.518 -14.813 -1.489 1.00 76.12 180 THR A O 1
ATOM 1336 N N . GLY A 1 181 ? 11.009 -14.414 -3.653 1.00 68.56 181 GLY A N 1
ATOM 1337 C CA . GLY A 1 181 ? 11.088 -15.824 -4.031 1.00 68.56 181 GLY A CA 1
ATOM 1338 C C . GLY A 1 181 ? 12.163 -16.578 -3.241 1.00 68.56 181 GLY A C 1
ATOM 1339 O O . GLY A 1 181 ? 13.228 -16.037 -2.946 1.00 68.56 181 GLY A O 1
ATOM 1340 N N . GLY A 1 182 ? 11.865 -17.822 -2.868 1.00 67.75 182 GLY A N 1
ATOM 1341 C CA . GLY A 1 182 ? 12.810 -18.741 -2.241 1.00 67.75 182 GLY A CA 1
ATOM 1342 C C . GLY A 1 182 ? 12.422 -20.188 -2.533 1.00 67.75 182 GLY A C 1
ATOM 1343 O O . GLY A 1 182 ? 11.253 -20.542 -2.427 1.00 67.75 182 GLY A O 1
ATOM 1344 N N . VAL A 1 183 ? 13.396 -21.024 -2.904 1.00 63.91 183 VAL A N 1
ATOM 1345 C CA . VAL A 1 183 ? 13.167 -22.416 -3.356 1.00 63.91 183 VAL A CA 1
ATOM 1346 C C . VAL A 1 183 ? 13.520 -23.502 -2.354 1.00 63.91 183 VAL A C 1
ATOM 1348 O O . VAL A 1 183 ? 13.287 -24.677 -2.618 1.00 63.91 183 VAL A O 1
ATOM 1351 N N . TRP A 1 184 ? 14.093 -23.144 -1.210 1.00 63.88 184 TRP A N 1
ATOM 1352 C CA . TRP A 1 184 ? 14.765 -24.112 -0.342 1.00 63.88 184 TRP A CA 1
ATOM 1353 C C . TRP A 1 184 ? 14.024 -24.370 0.972 1.00 63.88 184 TRP A C 1
ATOM 1355 O O . TRP A 1 184 ? 14.656 -24.536 2.014 1.00 63.88 184 TRP A O 1
ATOM 1365 N N . SER A 1 185 ? 12.690 -24.406 0.949 1.00 74.81 185 SER A N 1
ATOM 1366 C CA . SER A 1 185 ? 11.892 -24.680 2.148 1.00 74.81 185 SER A CA 1
ATOM 1367 C C . SER A 1 185 ? 10.691 -25.587 1.887 1.00 74.81 185 SER A C 1
ATOM 1369 O O . SER A 1 185 ? 10.188 -25.716 0.772 1.00 74.81 185 SER A O 1
ATOM 1371 N N . LEU A 1 186 ? 10.279 -26.286 2.948 1.00 78.25 186 LEU A N 1
ATOM 1372 C CA . LEU A 1 186 ? 9.168 -27.231 2.921 1.00 78.25 186 LEU A CA 1
ATOM 1373 C C . LEU A 1 186 ? 7.837 -26.475 2.875 1.00 78.25 186 LEU A C 1
ATOM 1375 O O . LEU A 1 186 ? 7.589 -25.565 3.670 1.00 78.25 186 LEU A O 1
ATOM 1379 N N . VAL A 1 187 ? 6.972 -26.904 1.962 1.00 88.44 187 VAL A N 1
ATOM 1380 C CA . VAL A 1 187 ? 5.586 -26.453 1.842 1.00 88.44 187 VAL A CA 1
ATOM 1381 C C . VAL A 1 187 ? 4.664 -27.661 1.956 1.00 88.44 187 VAL A C 1
ATOM 1383 O O . VAL A 1 187 ? 4.990 -28.744 1.469 1.00 88.44 187 VAL A O 1
ATOM 1386 N N . TRP A 1 188 ? 3.508 -27.481 2.589 1.00 90.81 188 TRP A N 1
ATOM 1387 C CA . TRP A 1 188 ? 2.480 -28.516 2.683 1.00 90.81 188 TRP A CA 1
ATOM 1388 C C . TRP A 1 188 ? 1.188 -28.001 2.054 1.00 90.81 188 TRP A C 1
ATOM 1390 O O . TRP A 1 188 ? 0.558 -27.078 2.573 1.00 90.81 188 TRP A O 1
ATOM 1400 N N . GLY A 1 189 ? 0.805 -28.610 0.929 1.00 90.12 189 GLY A N 1
ATOM 1401 C CA . GLY A 1 189 ? -0.393 -28.268 0.163 1.00 90.12 189 GLY A CA 1
ATOM 1402 C C . GLY A 1 189 ? -0.105 -27.828 -1.275 1.00 90.12 189 GLY A C 1
ATOM 1403 O O . GLY A 1 189 ? 1.039 -27.758 -1.718 1.00 90.12 189 GLY A O 1
ATOM 1404 N N . THR A 1 190 ? -1.164 -27.568 -2.039 1.00 87.88 190 THR A N 1
ATOM 1405 C CA . THR A 1 190 ? -1.103 -27.051 -3.417 1.00 87.88 190 THR A CA 1
ATOM 1406 C C . THR A 1 190 ? -2.328 -26.180 -3.650 1.00 87.88 190 THR A C 1
ATOM 1408 O O . THR A 1 190 ? -3.456 -26.629 -3.450 1.00 87.88 190 THR A O 1
ATOM 1411 N N . GLY A 1 191 ? -2.113 -24.910 -3.999 1.00 86.06 191 GLY A N 1
ATOM 1412 C CA . GLY A 1 191 ? -3.162 -23.883 -4.061 1.00 86.06 191 GLY A CA 1
ATOM 1413 C C . GLY A 1 191 ? -3.657 -23.427 -2.679 1.00 86.06 191 GLY A C 1
ATOM 1414 O O . GLY A 1 191 ? -3.759 -22.229 -2.431 1.00 86.06 191 GLY A O 1
ATOM 1415 N N . ILE A 1 192 ? -3.889 -24.368 -1.761 1.00 90.94 192 ILE A N 1
ATOM 1416 C CA . ILE A 1 192 ? -4.169 -24.137 -0.339 1.00 90.94 192 ILE A CA 1
ATOM 1417 C C . ILE A 1 192 ? -2.998 -24.704 0.463 1.00 90.94 192 ILE A C 1
ATOM 1419 O O . ILE A 1 192 ? -2.690 -25.889 0.341 1.00 90.94 192 ILE A O 1
ATOM 1423 N N . TYR A 1 193 ? -2.356 -23.862 1.271 1.00 92.62 193 TYR A N 1
ATOM 1424 C CA . TYR A 1 193 ? -1.157 -24.202 2.038 1.00 92.62 193 TYR A CA 1
ATOM 1425 C C . TYR A 1 193 ? -1.448 -24.173 3.537 1.00 92.62 193 TYR A C 1
ATOM 1427 O O . TYR A 1 193 ? -2.270 -23.377 4.000 1.00 92.62 193 TYR A O 1
ATOM 1435 N N . THR A 1 194 ? -0.768 -25.022 4.307 1.00 94.31 194 THR A N 1
ATOM 1436 C CA . THR A 1 194 ? -0.825 -24.956 5.772 1.00 94.31 194 THR A CA 1
ATOM 1437 C C . THR A 1 194 ? -0.192 -23.663 6.285 1.00 94.31 194 THR A C 1
ATOM 1439 O O . THR A 1 194 ? 0.759 -23.145 5.698 1.00 94.31 194 THR A O 1
ATOM 1442 N N . ASP A 1 195 ? -0.679 -23.154 7.417 1.00 93.62 195 ASP A N 1
ATOM 1443 C CA . ASP A 1 195 ? -0.205 -21.889 7.994 1.00 93.62 195 ASP A CA 1
ATOM 1444 C C . ASP A 1 195 ? 1.279 -21.890 8.392 1.00 93.62 195 ASP A C 1
ATOM 1446 O O . ASP A 1 195 ? 1.903 -20.836 8.451 1.00 93.62 195 ASP A O 1
ATOM 1450 N N . ASN A 1 196 ? 1.867 -23.061 8.624 1.00 93.19 196 ASN A N 1
ATOM 1451 C CA . ASN A 1 196 ? 3.279 -23.233 8.938 1.00 93.19 196 ASN A CA 1
ATOM 1452 C C . ASN A 1 196 ? 4.179 -23.384 7.700 1.00 93.19 196 ASN A C 1
ATOM 1454 O O . ASN A 1 196 ? 5.399 -23.445 7.871 1.00 93.19 196 ASN A O 1
ATOM 1458 N N . SER A 1 197 ? 3.614 -23.431 6.488 1.00 92.56 197 SER A N 1
ATOM 1459 C CA . SER A 1 197 ? 4.391 -23.400 5.244 1.00 92.56 197 SER A CA 1
ATOM 1460 C C . SER A 1 197 ? 5.140 -22.075 5.120 1.00 92.56 197 SER A C 1
ATOM 1462 O O . SER A 1 197 ? 4.617 -21.017 5.478 1.00 92.56 197 SER A O 1
ATOM 1464 N N . GLU A 1 198 ? 6.370 -22.119 4.607 1.00 90.94 198 GLU A N 1
ATOM 1465 C CA . GLU A 1 198 ? 7.125 -20.890 4.381 1.00 90.94 198 GLU A CA 1
ATOM 1466 C C . GLU A 1 198 ? 6.477 -20.066 3.261 1.00 90.94 198 GLU A C 1
ATOM 1468 O O . GLU A 1 198 ? 6.23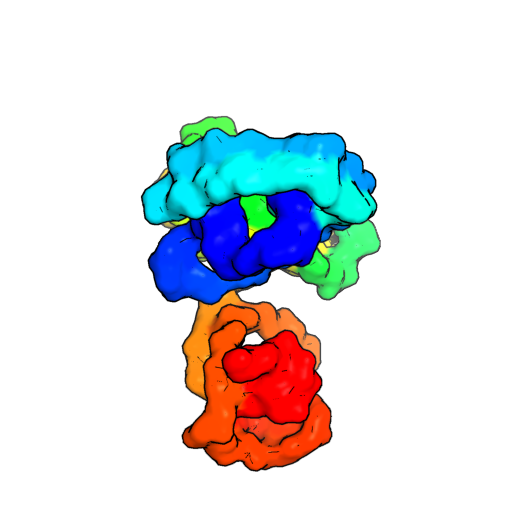7 -20.568 2.160 1.00 90.94 198 GLU A O 1
ATOM 1473 N N . LEU A 1 199 ? 6.172 -18.799 3.547 1.00 90.12 199 LEU A N 1
ATOM 1474 C CA . LEU A 1 199 ? 5.371 -17.947 2.671 1.00 90.12 199 LEU A CA 1
ATOM 1475 C C . LEU A 1 199 ? 6.061 -17.702 1.320 1.00 90.12 199 LEU A C 1
ATOM 1477 O O . LEU A 1 199 ? 5.396 -17.710 0.286 1.00 90.12 199 LEU A O 1
ATOM 1481 N N . SER A 1 200 ? 7.387 -17.535 1.318 1.00 86.31 200 SER A N 1
ATOM 1482 C CA . SER A 1 200 ? 8.222 -17.388 0.114 1.00 86.31 200 SER A CA 1
ATOM 1483 C C . SER A 1 200 ? 8.180 -18.618 -0.784 1.00 86.31 200 SER A C 1
ATOM 1485 O O . SER A 1 200 ? 7.903 -18.482 -1.975 1.00 86.31 200 SER A O 1
ATOM 1487 N N . ALA A 1 201 ? 8.384 -19.815 -0.232 1.00 86.88 201 ALA A N 1
ATOM 1488 C CA . ALA A 1 201 ? 8.336 -21.043 -1.021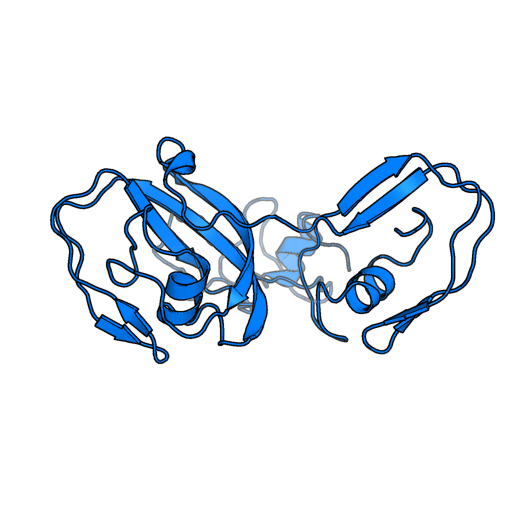 1.00 86.88 201 ALA A CA 1
ATOM 1489 C C . ALA A 1 201 ? 6.929 -21.375 -1.505 1.00 86.88 201 ALA A C 1
ATOM 1491 O O . ALA A 1 201 ? 6.770 -21.781 -2.653 1.00 86.88 201 ALA A O 1
ATOM 1492 N N . ALA A 1 202 ? 5.895 -21.146 -0.691 1.00 88.00 202 ALA A N 1
ATOM 1493 C CA . ALA A 1 202 ? 4.513 -21.324 -1.131 1.00 88.00 202 ALA A CA 1
ATOM 1494 C C . ALA A 1 202 ? 4.169 -20.368 -2.285 1.00 88.00 202 ALA A C 1
ATOM 1496 O O . ALA A 1 202 ? 3.498 -20.761 -3.239 1.00 88.00 202 ALA A O 1
ATOM 1497 N N . ALA A 1 203 ? 4.666 -19.128 -2.235 1.00 85.56 203 ALA A N 1
ATOM 1498 C CA . ALA A 1 203 ? 4.454 -18.153 -3.295 1.00 85.56 203 ALA A CA 1
ATOM 1499 C C . ALA A 1 203 ? 5.197 -18.520 -4.592 1.00 85.56 203 ALA A C 1
ATOM 1501 O O . ALA A 1 203 ? 4.622 -18.355 -5.668 1.00 85.56 203 ALA A O 1
ATOM 1502 N N . VAL A 1 204 ? 6.414 -19.075 -4.508 1.00 84.38 204 VAL A N 1
ATOM 1503 C CA . VAL A 1 204 ? 7.126 -19.624 -5.678 1.00 84.38 204 VAL A CA 1
ATOM 1504 C C . VAL A 1 204 ? 6.421 -20.857 -6.232 1.00 84.38 204 VAL A C 1
ATOM 1506 O O . VAL A 1 204 ? 6.161 -20.933 -7.430 1.00 84.38 204 VAL A O 1
ATOM 1509 N N . HIS A 1 205 ? 6.051 -21.799 -5.365 1.00 85.19 205 HIS A N 1
ATOM 1510 C CA . HIS A 1 205 ? 5.347 -23.023 -5.745 1.00 85.19 205 HIS A CA 1
ATOM 1511 C C . HIS A 1 205 ? 4.011 -22.723 -6.441 1.00 85.19 205 HIS A C 1
ATOM 1513 O O . HIS A 1 205 ? 3.641 -23.396 -7.398 1.00 85.19 205 HIS A O 1
ATOM 1519 N N . ASN A 1 206 ? 3.305 -21.676 -6.004 1.00 83.94 206 ASN A N 1
ATOM 1520 C CA . ASN A 1 206 ? 2.059 -21.226 -6.624 1.00 83.94 206 ASN A CA 1
ATOM 1521 C C . ASN A 1 206 ? 2.260 -20.284 -7.829 1.00 83.94 206 ASN A C 1
ATOM 1523 O O . ASN A 1 206 ? 1.283 -19.733 -8.334 1.00 83.94 206 ASN A O 1
ATOM 1527 N N . GLY A 1 207 ? 3.503 -20.032 -8.255 1.00 80.00 207 GLY A N 1
ATOM 1528 C CA . GLY A 1 207 ? 3.822 -19.161 -9.392 1.00 80.00 207 GLY A CA 1
ATOM 1529 C C . GLY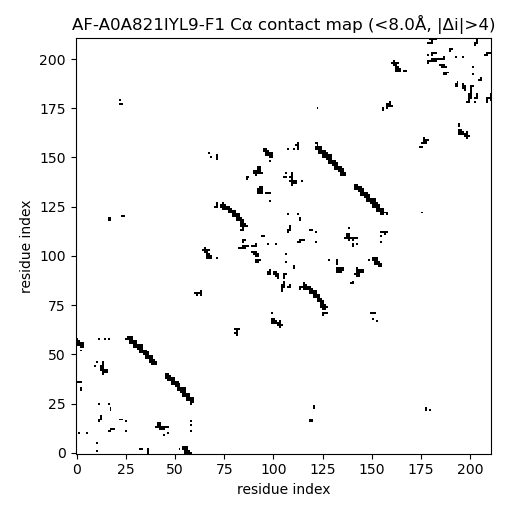 A 1 207 ? 3.508 -17.673 -9.183 1.00 80.00 207 GLY A C 1
ATOM 1530 O O . GLY A 1 207 ? 3.424 -16.926 -10.154 1.00 80.00 207 GLY A O 1
ATOM 1531 N N . VAL A 1 208 ? 3.317 -17.229 -7.936 1.00 77.19 208 VAL A N 1
ATOM 1532 C CA . VAL A 1 208 ? 3.023 -15.824 -7.592 1.00 77.19 208 VAL A CA 1
ATOM 1533 C C . VAL A 1 208 ? 4.285 -14.961 -7.677 1.00 77.19 208 VAL A C 1
ATOM 1535 O O . VAL A 1 208 ? 4.217 -13.789 -8.044 1.00 77.19 208 VAL A O 1
ATOM 1538 N N . VAL A 1 209 ? 5.439 -15.543 -7.355 1.00 73.38 209 VAL A N 1
ATOM 1539 C CA . VAL A 1 209 ? 6.766 -14.938 -7.522 1.00 73.38 209 VAL A CA 1
ATOM 1540 C C . VAL A 1 209 ? 7.713 -15.952 -8.150 1.00 73.38 209 VAL A C 1
ATOM 1542 O O . VAL A 1 209 ? 7.586 -17.151 -7.928 1.00 73.38 209 VAL A O 1
ATOM 1545 N N . ILE A 1 210 ? 8.663 -15.466 -8.942 1.00 71.56 210 ILE A N 1
ATOM 1546 C CA . ILE A 1 210 ? 9.775 -16.267 -9.468 1.00 71.56 210 ILE A CA 1
ATOM 1547 C C . ILE A 1 210 ? 10.950 -16.247 -8.478 1.00 71.56 210 ILE A C 1
ATOM 1549 O O . ILE A 1 210 ? 10.999 -15.373 -7.608 1.00 71.56 210 ILE A O 1
ATOM 1553 N N . ASN A 1 211 ? 11.876 -17.202 -8.604 1.00 59.09 211 ASN A N 1
ATOM 1554 C CA . ASN A 1 211 ? 13.155 -17.164 -7.879 1.00 59.09 211 ASN A CA 1
ATOM 1555 C C . ASN A 1 211 ? 14.115 -16.130 -8.448 1.00 59.09 211 ASN A C 1
ATOM 1557 O O . ASN A 1 211 ? 14.098 -15.946 -9.686 1.00 59.09 211 ASN A O 1
#

Nearest PDB structures (foldseek):
  1jbi-assembly1_A  TM=8.661E-01  e=3.342E-05  Homo sapiens
  8i03-assembly1_I  TM=8.231E-01  e=7.633E-05  Schizosaccharomyces pombe
  8ga8-assembly1_K  TM=7.514E-01  e=2.611E-02  Saccharomyces cerevisiae
  8hpo-assembly1_J  TM=6.915E-01  e=2.611E-02  Saccharomyces cerevisiae S288C

Foldseek 3Di:
DFAPPDDPLLLCLQLVQDAPPDDADFDKDKAAWDQKDDWDGGNNGTDHIDGTHGIGIDGDQQPPDQFQPVVQVVAQDKDKHWDAAAQDPFAWAADQKTARPGGPNPNCQQNVVHAHRDTGIWMKGKHAWDQKGDWDGGNNHTYDIDGTDGIIMGTANAEQDQFQPVVPPVPPDDHHHREDADQPFDWDDDPDTDRNGGPRNNCCRNVVYPD

Organism: NCBI:txid392032

pLDDT: mean 87.08, std 10.2, range [48.28, 98.5]

Sequence (211 aa):
IYSTNSDLPSASVHAGVRAKGQTAIVIVTILAGQSSYLSTTLNGVESSSFGSWTASFCFGTLSSPTNLTSYRNQIGRMFAFLLQGVKSNATVYGTDIYGDQSNLAAASVHSGVLSVGQTRIIIVTILAGQKSYVGSSRNNITSLALGGWNGSFALFQLTSPKNLVDYRCQAGRVIPFLVTGGVWSLVWGTGIYTDNSELSAAAVHNGVVIN

Radius of gyration: 19.98 Å; Cα contacts (8 Å, |Δi|>4): 450; chains: 1; bounding box: 45×49×50 Å

Secondary structure (DSSP, 8-state):
-EETTS-HHHHHHHTTSS-TT------EEEEE--S-B---EETTEEPPPB---SEEEEE------SSSGGGTT-TT-EEEEEEEB--SSS--B-SSEEETTS-HHHHHHHHTSS-BT-EEEEEEEEEEPPS-B---EETTEEPBPB---SEEEEEE-----SSSGGGTT-TT-----------SS---EESEE-TTS-HHHHHHHTTSS--

InterPro domains:
  IPR004043 LCCL domain [PF03815] (1-57)
  IPR004043 LCCL domain [PF03815] (87-153)
  IPR004043 LCCL domain [PS50820] (1-57)
  IPR004043 LCCL domain [PS50820] (90-153)
  IPR004043 LCCL domain [SM00603] (74-144)
  IPR036609 LCCL domain superfamily [G3DSA:2.170.130.20] (1-61)
  IPR036609 LCCL domain superfamily [G3DSA:2.170.130.20] (68-157)
  IPR036609 LCCL domain superfamily [G3DSA:2.170.130.20] (161-211)
  IPR036609 LCCL domain superfamily [SSF69848] (1-59)
  IPR036609 LCCL domain superfamily [SSF69848] (88-156)
  IPR036609 LCCL domain superfamily [SSF69848] (185-209)
  IPR051957 Cysteine-rich secretory LCCL domain-containing protein [PTHR31331] (86-159)

Solvent-accessible surface area (backbone atoms only — not comparable to full-atom values): 11986 Å² total; per-residue (Å²): 121,44,54,70,86,56,58,64,73,59,51,36,23,32,70,60,70,40,59,88,94,57,90,72,90,81,60,69,42,82,45,74,37,44,76,58,43,78,52,54,76,33,77,94,31,77,49,70,61,43,65,63,46,85,38,19,30,36,72,56,78,52,80,52,60,67,38,43,61,94,48,43,91,40,59,77,43,71,49,78,38,48,39,56,16,48,78,78,93,64,63,29,32,19,57,80,49,29,41,19,76,21,28,42,39,43,44,33,14,33,71,60,61,31,49,68,73,39,66,44,76,41,43,36,32,30,31,70,38,45,75,57,31,56,43,47,75,32,78,89,32,68,26,36,62,41,66,64,47,85,22,20,31,35,72,52,71,72,45,65,64,65,43,43,62,92,52,64,95,48,84,92,68,88,79,75,65,53,76,64,44,38,87,90,60,73,63,50,70,75,100,56,66,49,46,78,22,33,44,28,28,46,32,32,76,65,67,76,35,67,119

Mean predicted aligned error: 9.76 Å